Protein AF-A0A960P1U2-F1 (afdb_monomer)

Solvent-accessible surface area (backbone atoms only — not comparable to full-atom values): 13628 Å² total; per-residue (Å²): 136,86,79,92,85,86,86,91,75,84,87,73,85,73,83,78,80,72,78,80,90,76,59,61,72,64,52,51,14,51,47,28,27,54,51,10,51,44,44,47,48,46,67,29,37,74,74,47,37,73,45,33,76,46,72,53,49,80,31,61,43,46,54,30,44,24,9,76,86,44,88,59,52,25,39,41,31,39,73,71,29,13,61,46,53,39,33,42,36,37,35,51,63,84,52,93,43,101,78,59,69,77,63,21,29,32,34,35,56,75,36,85,84,34,53,64,39,65,34,50,65,74,50,64,50,82,41,37,46,70,80,37,70,42,89,62,78,78,66,67,61,54,33,36,40,41,40,29,42,79,76,40,67,37,74,28,48,47,42,55,73,77,50,51,67,42,20,24,20,60,37,88,71,69,40,49,41,72,60,46,70,73,68,51,42,27,54,71,37,50,64,88,70,71,55,70,67,58,50,49,34,31,53,51,10,51,52,32,24,51,52,11,49,53,48,42,52,53,52,59,74,64,50,75,78,76,73,78,67,89,87,75,67,83,83,84,76,85,130

pLDDT: mean 74.98, std 17.8, range [31.3, 95.75]

Nearest PDB structures (foldseek):
  4xd7-assembly1_D  TM=2.860E-01  e=2.822E+00  Bacillus sp. PS3
  9avj-assembly1_E  TM=2.925E-01  e=4.248E+00  Bacillus sp. PS3
  3b2d-assembly1_D  TM=2.898E-01  e=2.662E+00  Homo sapiens
  1sky-assembly1_E  TM=3.060E-01  e=6.781E+00  Bacillus sp. PS3
  8k53-assembly1_A  TM=3.464E-01  e=7.190E+00  Homo sapiens

Mean predicted aligned error: 16.24 Å

Sequence (239 aa):
MGTSEVSGEADREAPGTRPRRGSGAARWSVGLLVGGVLAMVLPGLLRDGVCGLVACADVTPEVAVGRPGGSELAVVVPEGAATELQSLRLFRLDDESANSTSGSWIIFRTDESAAPERIALGEAPDGFDTRTELDGEPTDGLWVLDASFGCASTLVRFAPEELDPGFVSTGDPPVPIGEFESNARTSLRCATDAPGWQRLLFILGALGASVGAVLGIWVLMRRPVTDEPEWYAPDDTEV

Radius of gyration: 34.18 Å; Cα contacts (8 Å, |Δi|>4): 397; chains: 1; bounding box: 104×56×86 Å

Foldseek 3Di:
DDDDDDDDDDDDDDDDPDPPPPDVLLVLLVCLQVQLVCLQPVVQCVPQNVCSVVQWAPDDFFKWWAAQDPLFIKIAAAQLQQLQWFKKKKAAPVPPDPPDLAQIWIKGFQDSPTRDRIGTPQDDDPRIDTPHGGPDGQQAHKMWMWIDRPSDIAIWIDTHPQGDRQWITRDPDIDGPVVCNVPTDNDTHGDPDDPPVSVVSNVSSVVSSVVSVVSNVVVVVPDPPPPDPPPPDPPPDDD

Secondary structure (DSSP, 8-state):
----------------------SHHHHHHHHHHHHHHHHHHHHHHHHHGGGGTTT--SBPPP-EEEBTTSSS-EEE--HHHHTT--EEEEEETTSS-TT--TTEEEEEE--TT---SEEETT-PPTTEEEEE--SS---SS-EEEEEEETTEEEEEEE-GGG--BTEEESSSSPEEHHHHHHH---SPBP-----HHHHHHHHHHHHHHHHHHHHHHHHHHTSPPPP--TT--------

Structure (mmCIF, N/CA/C/O backbone):
data_AF-A0A960P1U2-F1
#
_entry.id   AF-A0A960P1U2-F1
#
loop_
_atom_site.group_PDB
_atom_site.id
_atom_site.type_symbol
_atom_site.label_atom_id
_atom_site.label_alt_id
_atom_site.label_comp_id
_atom_site.label_asym_id
_atom_site.label_entity_id
_atom_site.label_seq_id
_atom_site.pdbx_PDB_ins_code
_atom_site.Cartn_x
_atom_site.Cartn_y
_atom_site.Cartn_z
_atom_site.occupancy
_atom_site.B_iso_or_equiv
_atom_site.auth_seq_id
_atom_site.auth_comp_id
_atom_site.auth_asym_id
_atom_site.auth_atom_id
_atom_site.pdbx_PDB_model_num
ATOM 1 N N . MET A 1 1 ? 84.428 -35.592 -22.349 1.00 36.22 1 MET A N 1
ATOM 2 C CA . MET A 1 1 ? 84.106 -34.347 -21.617 1.00 36.22 1 MET A CA 1
ATOM 3 C C . MET A 1 1 ? 84.281 -33.225 -22.635 1.00 36.22 1 MET A C 1
ATOM 5 O O . MET A 1 1 ? 85.420 -32.917 -22.934 1.00 36.22 1 MET A O 1
ATOM 9 N N . GLY A 1 2 ? 83.293 -32.929 -23.490 1.00 32.06 2 GLY A N 1
ATOM 10 C CA . GLY A 1 2 ? 82.100 -32.088 -23.237 1.00 32.06 2 GLY A CA 1
ATOM 11 C C . GLY A 1 2 ? 82.506 -30.616 -23.438 1.00 32.06 2 GLY A C 1
ATOM 12 O O . GLY A 1 2 ? 83.464 -30.221 -22.789 1.00 32.06 2 GLY A O 1
ATOM 13 N N . THR A 1 3 ? 81.949 -29.770 -24.314 1.00 31.30 3 THR A N 1
ATOM 14 C CA . THR A 1 3 ? 80.694 -29.685 -25.112 1.00 31.30 3 THR A CA 1
ATOM 15 C C . THR A 1 3 ? 80.938 -28.690 -26.284 1.00 31.30 3 THR A C 1
ATOM 17 O O . THR A 1 3 ? 81.736 -27.778 -26.094 1.00 31.30 3 THR A O 1
ATOM 20 N N . SER A 1 4 ? 80.517 -28.970 -27.534 1.00 36.12 4 SER A N 1
ATOM 21 C CA . SER A 1 4 ? 79.401 -28.339 -28.317 1.00 36.12 4 SER A CA 1
ATOM 22 C C . SER A 1 4 ? 79.548 -26.807 -28.541 1.00 36.12 4 SER A C 1
ATOM 24 O O . SER A 1 4 ? 79.827 -26.108 -27.582 1.00 36.12 4 SER A O 1
ATOM 26 N N . GLU A 1 5 ? 79.490 -26.199 -29.742 1.00 33.88 5 GLU A N 1
ATOM 27 C CA . GLU A 1 5 ? 78.348 -26.006 -30.677 1.00 33.88 5 GLU A CA 1
ATOM 28 C C . GLU A 1 5 ? 78.833 -25.330 -32.005 1.00 33.88 5 GLU A C 1
ATOM 30 O O . GLU A 1 5 ? 79.773 -24.539 -31.967 1.00 33.88 5 GLU A O 1
ATOM 35 N N . VAL A 1 6 ? 78.435 -25.796 -33.208 1.00 36.03 6 VAL A N 1
ATOM 36 C CA . VAL A 1 6 ? 77.312 -25.354 -34.104 1.00 36.03 6 VAL A CA 1
ATOM 37 C C . VAL A 1 6 ? 77.575 -23.998 -34.801 1.00 36.03 6 VAL A C 1
ATOM 39 O O . VAL A 1 6 ? 77.561 -22.952 -34.171 1.00 36.03 6 VAL A O 1
ATOM 42 N N . SER A 1 7 ? 78.068 -23.996 -36.051 1.00 36.75 7 SER A N 1
ATOM 43 C CA . SER A 1 7 ? 77.328 -23.925 -37.341 1.00 36.75 7 SER A CA 1
ATOM 44 C C . SER A 1 7 ? 76.394 -22.719 -37.495 1.00 36.75 7 SER A C 1
ATOM 46 O O . SER A 1 7 ? 75.287 -22.709 -36.971 1.00 36.75 7 SER A O 1
ATOM 48 N N . GLY A 1 8 ? 76.849 -21.733 -38.275 1.00 33.31 8 GLY A N 1
ATOM 49 C CA . GLY A 1 8 ? 76.021 -20.656 -38.807 1.00 33.31 8 GLY A CA 1
ATOM 50 C C . GLY A 1 8 ? 75.267 -21.124 -40.049 1.00 33.31 8 GLY A C 1
ATOM 51 O O . GLY A 1 8 ? 75.887 -21.551 -41.020 1.00 33.31 8 GLY A O 1
ATOM 52 N N . GLU A 1 9 ? 73.943 -21.029 -39.998 1.00 36.00 9 GLU A N 1
ATOM 53 C CA . GLU A 1 9 ? 73.027 -21.205 -41.124 1.00 36.00 9 GLU A CA 1
ATOM 54 C C . GLU A 1 9 ? 72.329 -19.861 -41.351 1.00 36.00 9 GLU A C 1
ATOM 56 O O . GLU A 1 9 ? 71.867 -19.216 -40.410 1.00 36.00 9 GLU A O 1
ATOM 61 N N . ALA A 1 10 ? 72.341 -19.410 -42.602 1.00 37.50 10 ALA A N 1
ATOM 62 C CA . ALA A 1 10 ? 71.916 -18.084 -43.015 1.00 37.50 10 ALA A CA 1
ATOM 63 C C . ALA A 1 10 ? 70.406 -17.866 -42.816 1.00 37.50 10 ALA A C 1
ATOM 65 O O . ALA A 1 10 ? 69.580 -18.607 -43.358 1.00 37.50 10 ALA A O 1
ATOM 66 N N . ASP A 1 11 ? 70.070 -16.796 -42.090 1.00 38.66 11 ASP A N 1
ATOM 67 C CA . ASP A 1 11 ? 68.719 -16.263 -41.925 1.00 38.66 11 ASP A CA 1
ATOM 68 C C . ASP A 1 11 ? 68.078 -15.964 -43.290 1.00 38.66 11 ASP A C 1
ATOM 70 O O . ASP A 1 11 ? 68.430 -15.010 -43.987 1.00 38.66 11 ASP A O 1
ATOM 74 N N . ARG A 1 12 ? 67.103 -16.796 -43.671 1.00 41.78 12 ARG A N 1
ATOM 75 C CA . ARG A 1 12 ? 66.113 -16.476 -44.702 1.00 41.78 12 ARG A CA 1
ATOM 76 C C . ARG A 1 12 ? 65.002 -15.667 -44.043 1.00 41.78 12 ARG A C 1
ATOM 78 O O . ARG A 1 12 ? 64.335 -16.152 -43.133 1.00 41.78 12 ARG A O 1
ATOM 85 N N . GLU A 1 13 ? 64.815 -14.444 -44.526 1.00 37.75 13 GLU A N 1
ATOM 86 C CA . GLU A 1 13 ? 63.725 -13.538 -44.162 1.00 37.75 13 GLU A CA 1
ATOM 87 C C . GLU A 1 13 ? 62.363 -14.250 -44.125 1.00 37.75 13 GLU A C 1
ATOM 89 O O . GLU A 1 13 ? 61.879 -14.783 -45.126 1.00 37.75 13 GLU A O 1
ATOM 94 N N . ALA A 1 14 ? 61.731 -14.225 -42.951 1.00 41.50 14 ALA A N 1
ATOM 95 C CA . ALA A 1 14 ? 60.354 -14.643 -42.756 1.00 41.50 14 ALA A CA 1
ATOM 96 C C . ALA A 1 14 ? 59.392 -13.707 -43.521 1.00 41.50 14 ALA A C 1
ATOM 98 O O . ALA A 1 14 ? 59.558 -12.483 -43.473 1.00 41.50 14 ALA A O 1
ATOM 99 N N . PRO A 1 15 ? 58.342 -14.229 -44.182 1.00 40.38 15 PRO A N 1
ATOM 100 C CA . PRO A 1 15 ? 57.311 -13.391 -44.773 1.00 40.38 15 PRO A CA 1
ATOM 101 C C . PRO A 1 15 ? 56.579 -12.637 -43.661 1.00 40.38 15 PRO A C 1
ATOM 103 O O . PRO A 1 15 ? 55.960 -13.227 -42.775 1.00 40.38 15 PRO A O 1
ATOM 106 N N . GLY A 1 16 ? 56.671 -11.308 -43.715 1.00 36.88 16 GLY A N 1
ATOM 107 C CA . GLY A 1 16 ? 56.069 -10.407 -42.746 1.00 36.88 16 GLY A CA 1
ATOM 108 C C . GLY A 1 16 ? 54.591 -10.714 -42.518 1.00 36.88 16 GLY A C 1
ATOM 109 O O . GLY A 1 16 ? 53.743 -10.502 -43.389 1.00 36.88 16 GLY A O 1
ATOM 110 N N . THR A 1 17 ? 54.265 -11.145 -41.303 1.00 42.88 17 THR A N 1
ATOM 111 C CA . THR A 1 17 ? 52.901 -11.129 -40.785 1.00 42.88 17 THR A CA 1
ATOM 112 C C . THR A 1 17 ? 52.451 -9.675 -40.699 1.00 42.88 17 THR A C 1
ATOM 114 O O . THR A 1 17 ? 52.721 -8.979 -39.718 1.00 42.88 17 THR A O 1
ATOM 117 N N . ARG A 1 18 ? 51.767 -9.177 -41.735 1.00 42.41 18 ARG A N 1
ATOM 118 C CA . ARG A 1 18 ? 51.018 -7.922 -41.616 1.00 42.41 18 ARG A CA 1
ATOM 119 C C . ARG A 1 18 ? 50.008 -8.104 -40.478 1.00 42.41 18 ARG A C 1
ATOM 121 O O . ARG A 1 18 ? 49.226 -9.057 -40.531 1.00 42.41 18 ARG A O 1
ATOM 128 N N . PRO A 1 19 ? 49.971 -7.222 -39.467 1.00 39.81 19 PRO A N 1
ATOM 129 C CA . PRO A 1 19 ? 48.955 -7.313 -38.436 1.00 39.81 19 PRO A CA 1
ATOM 130 C C . PRO A 1 19 ? 47.586 -7.139 -39.099 1.00 39.81 19 PRO A C 1
ATOM 132 O O . PRO A 1 19 ? 47.326 -6.138 -39.773 1.00 39.81 19 PRO A O 1
ATOM 135 N N . ARG A 1 20 ? 46.721 -8.149 -38.940 1.00 48.84 20 ARG A N 1
ATOM 136 C CA . ARG A 1 20 ? 45.315 -8.147 -39.364 1.00 48.84 20 ARG A CA 1
ATOM 137 C C . ARG A 1 20 ? 44.643 -6.868 -38.854 1.00 48.84 20 ARG A C 1
ATOM 139 O O . ARG A 1 20 ? 44.229 -6.775 -37.699 1.00 48.84 20 ARG A O 1
ATOM 146 N N . ARG A 1 21 ? 44.500 -5.877 -39.734 1.00 47.03 21 ARG A N 1
ATOM 147 C CA . ARG A 1 21 ? 43.688 -4.674 -39.520 1.00 47.03 21 ARG A CA 1
ATOM 148 C C . ARG A 1 21 ? 42.215 -5.065 -39.642 1.00 47.03 21 ARG A C 1
ATOM 150 O O . ARG A 1 21 ? 41.570 -4.798 -40.645 1.00 47.03 21 ARG A O 1
ATOM 157 N N . GLY A 1 22 ? 41.706 -5.769 -38.639 1.00 53.44 22 GLY A N 1
ATOM 158 C CA . GLY A 1 22 ? 40.371 -6.360 -38.661 1.00 53.44 22 GLY A CA 1
ATOM 159 C C . GLY A 1 22 ? 39.786 -6.490 -37.265 1.00 53.44 22 GLY A C 1
ATOM 160 O O . GLY A 1 22 ? 39.436 -7.581 -36.845 1.00 53.44 22 GLY A O 1
ATOM 161 N N . SER A 1 23 ? 39.724 -5.395 -36.510 1.00 54.88 23 SER A N 1
ATOM 162 C CA . SER A 1 23 ? 39.053 -5.395 -35.199 1.00 54.88 23 SER A CA 1
ATOM 163 C C . SER A 1 23 ? 38.337 -4.091 -34.859 1.00 54.88 23 SER A C 1
ATOM 165 O O . SER A 1 23 ? 37.637 -4.034 -33.854 1.00 54.88 23 SER A O 1
ATOM 167 N N . GLY A 1 24 ? 38.444 -3.058 -35.704 1.00 57.34 24 GLY A N 1
ATOM 168 C CA . GLY A 1 24 ? 37.715 -1.804 -35.515 1.00 57.34 24 GLY A CA 1
ATOM 169 C C . GLY A 1 24 ? 36.207 -2.035 -35.582 1.00 57.34 24 GLY A C 1
ATOM 170 O O . GLY A 1 24 ? 35.525 -1.933 -34.573 1.00 57.34 24 GLY A O 1
ATOM 171 N N . ALA A 1 25 ? 35.683 -2.438 -36.740 1.00 60.03 25 ALA A N 1
ATOM 172 C CA . ALA A 1 25 ? 34.237 -2.513 -36.969 1.00 60.03 25 ALA A CA 1
ATOM 173 C C . ALA A 1 25 ? 33.465 -3.348 -35.924 1.00 60.03 25 ALA A C 1
ATOM 175 O O . ALA A 1 25 ? 32.420 -2.909 -35.459 1.00 60.03 25 ALA A O 1
ATOM 176 N N . ALA A 1 26 ? 34.013 -4.490 -35.488 1.00 61.69 26 ALA A N 1
ATOM 177 C CA . ALA A 1 26 ? 33.399 -5.328 -34.453 1.00 61.69 26 ALA A CA 1
ATOM 178 C C . ALA A 1 26 ? 33.418 -4.683 -33.051 1.00 61.69 26 ALA A C 1
ATOM 180 O O . ALA A 1 26 ? 32.475 -4.828 -32.279 1.00 61.69 26 ALA A O 1
ATOM 181 N N . ARG A 1 27 ? 34.480 -3.943 -32.707 1.00 71.12 27 ARG A N 1
ATOM 182 C CA . ARG A 1 27 ? 34.549 -3.196 -31.438 1.00 71.12 27 ARG A CA 1
ATOM 183 C C . ARG A 1 27 ? 33.581 -2.015 -31.437 1.00 71.12 27 ARG A C 1
ATOM 185 O O . ARG A 1 27 ? 32.959 -1.739 -30.418 1.00 71.12 27 ARG A O 1
ATOM 192 N N . TRP A 1 28 ? 33.422 -1.359 -32.584 1.00 71.94 28 TRP A N 1
ATOM 193 C CA . TRP A 1 28 ? 32.483 -0.253 -32.760 1.00 71.94 28 TRP A CA 1
ATOM 194 C C . TRP A 1 28 ? 31.021 -0.722 -32.740 1.00 71.94 28 TRP A C 1
ATOM 196 O O . TRP A 1 28 ? 30.197 -0.068 -32.109 1.00 71.94 28 TRP A O 1
ATOM 206 N N . SER A 1 29 ? 30.693 -1.874 -33.338 1.00 73.06 29 SER A N 1
ATOM 207 C CA . SER A 1 29 ? 29.333 -2.430 -33.291 1.00 73.06 29 SER A CA 1
ATOM 208 C C . SER A 1 29 ? 28.911 -2.816 -31.871 1.00 73.06 29 SER A C 1
ATOM 210 O O . SER A 1 29 ? 27.811 -2.474 -31.447 1.00 73.06 29 SER A O 1
ATOM 212 N N . VAL A 1 30 ? 29.801 -3.470 -31.112 1.00 76.00 30 VAL A N 1
ATOM 213 C CA . VAL A 1 30 ? 29.548 -3.816 -29.703 1.00 76.00 30 VAL A CA 1
ATOM 214 C C . VAL A 1 30 ? 29.431 -2.555 -28.848 1.00 76.00 30 VAL A C 1
ATOM 216 O O . VAL A 1 30 ? 28.511 -2.457 -28.042 1.00 76.00 30 VAL A O 1
ATOM 219 N N . GLY A 1 31 ? 30.306 -1.565 -29.054 1.00 76.75 31 GLY A N 1
ATOM 220 C CA . GLY A 1 31 ? 30.251 -0.295 -28.328 1.00 76.75 31 GLY A CA 1
ATOM 221 C C . GLY A 1 31 ? 28.952 0.481 -28.562 1.00 76.75 31 GLY A C 1
ATOM 222 O O . GLY A 1 31 ? 28.371 0.987 -27.608 1.00 76.75 31 GLY A O 1
ATOM 223 N N . LEU A 1 32 ? 28.462 0.530 -29.805 1.00 77.31 32 LEU A N 1
ATOM 224 C CA . LEU A 1 32 ? 27.196 1.187 -30.149 1.00 77.31 32 LEU A CA 1
ATOM 225 C C . LEU A 1 32 ? 25.976 0.443 -29.600 1.00 77.31 32 LEU A C 1
ATOM 227 O O . LEU A 1 32 ? 25.041 1.083 -29.127 1.00 77.31 32 LEU A O 1
ATOM 231 N N . LEU A 1 33 ? 25.996 -0.892 -29.621 1.00 76.56 33 LEU A N 1
ATOM 232 C CA . LEU A 1 33 ? 24.915 -1.707 -29.070 1.00 76.56 33 LEU A CA 1
ATOM 233 C C . LEU A 1 33 ? 24.838 -1.556 -27.551 1.00 76.56 33 LEU A C 1
ATOM 235 O O . LEU A 1 33 ? 23.800 -1.169 -27.022 1.00 76.56 33 LEU A O 1
ATOM 239 N N . VAL A 1 34 ? 25.949 -1.799 -26.855 1.00 81.06 34 VAL A N 1
ATOM 240 C CA . VAL A 1 34 ? 26.014 -1.708 -25.392 1.00 81.06 34 VAL A CA 1
ATOM 241 C C . VAL A 1 34 ? 25.760 -0.275 -24.929 1.00 81.06 34 VAL A C 1
ATOM 243 O O . VAL A 1 34 ? 24.956 -0.065 -24.027 1.00 81.06 34 VAL A O 1
ATOM 246 N N . GLY A 1 35 ? 26.378 0.716 -25.576 1.00 81.25 35 GLY A N 1
ATOM 247 C CA . GLY A 1 35 ? 26.160 2.129 -25.272 1.00 81.25 35 GLY A CA 1
ATOM 248 C C . GLY A 1 35 ? 24.722 2.580 -25.533 1.00 81.25 35 GLY A C 1
ATOM 249 O O . GLY A 1 35 ? 24.168 3.326 -24.730 1.00 81.25 35 GLY A O 1
ATOM 250 N N . GLY A 1 36 ? 24.096 2.093 -26.608 1.00 76.06 36 GLY A N 1
ATOM 251 C CA . GLY A 1 36 ? 22.705 2.398 -26.937 1.00 76.06 36 GLY A CA 1
ATOM 252 C C . GLY A 1 36 ? 21.714 1.822 -25.925 1.00 76.06 36 GLY A C 1
ATOM 253 O O . GLY A 1 36 ? 20.837 2.540 -25.453 1.00 76.06 36 GLY A O 1
ATOM 254 N N . VAL A 1 37 ? 21.902 0.562 -25.522 1.00 78.31 37 VAL A N 1
ATOM 255 C CA . VAL A 1 37 ? 21.087 -0.084 -24.477 1.00 78.31 37 VAL A CA 1
ATOM 256 C C . VAL A 1 37 ? 21.282 0.606 -23.125 1.00 78.31 37 VAL A C 1
ATOM 258 O O . VAL A 1 37 ? 20.311 0.906 -22.434 1.00 78.31 37 VAL A O 1
ATOM 261 N N . LEU A 1 38 ? 22.527 0.926 -22.764 1.00 80.44 38 LEU A N 1
ATOM 262 C CA . LEU A 1 38 ? 22.840 1.662 -21.540 1.00 80.44 38 LEU A CA 1
ATOM 263 C C . LEU A 1 38 ? 22.163 3.037 -21.527 1.00 80.44 38 LEU A C 1
ATOM 265 O O . LEU A 1 38 ? 21.539 3.385 -20.530 1.00 80.44 38 LEU A O 1
ATOM 269 N N . ALA A 1 39 ? 22.205 3.785 -22.631 1.00 77.50 39 ALA A N 1
ATOM 270 C CA . ALA A 1 39 ? 21.553 5.091 -22.738 1.00 77.50 39 ALA A CA 1
ATOM 271 C C . ALA A 1 39 ? 20.022 5.032 -22.579 1.00 77.50 39 ALA A C 1
ATOM 273 O O . ALA A 1 39 ? 19.430 6.008 -22.124 1.00 77.50 39 ALA A O 1
ATOM 274 N N . MET A 1 40 ? 19.386 3.904 -22.913 1.00 73.44 40 MET A N 1
ATOM 275 C CA . MET A 1 40 ? 17.956 3.695 -22.665 1.00 73.44 40 MET A CA 1
ATOM 276 C C . MET A 1 40 ? 17.635 3.372 -21.206 1.00 73.44 40 MET A C 1
ATOM 278 O O . MET A 1 40 ? 16.643 3.860 -20.677 1.00 73.44 40 MET A O 1
ATOM 282 N N . VAL A 1 41 ? 18.443 2.515 -20.579 1.00 71.75 41 VAL A N 1
ATOM 283 C CA . VAL A 1 41 ? 18.101 1.847 -19.312 1.00 71.75 41 VAL A CA 1
ATOM 284 C C . VAL A 1 41 ? 18.641 2.610 -18.099 1.00 71.75 41 VAL A C 1
ATOM 286 O O . VAL A 1 41 ? 17.939 2.760 -17.101 1.00 71.75 41 VAL A O 1
ATOM 289 N N . LEU A 1 42 ? 19.869 3.137 -18.175 1.00 75.31 42 LEU A N 1
ATOM 290 C CA . LEU A 1 42 ? 20.520 3.832 -17.055 1.00 75.31 42 LEU A CA 1
ATOM 291 C C . LEU A 1 42 ? 19.749 5.046 -16.535 1.00 75.31 42 LEU A C 1
ATOM 293 O O . LEU A 1 42 ? 19.718 5.208 -15.320 1.00 75.31 42 LEU A O 1
ATOM 297 N N . PRO A 1 43 ? 19.159 5.919 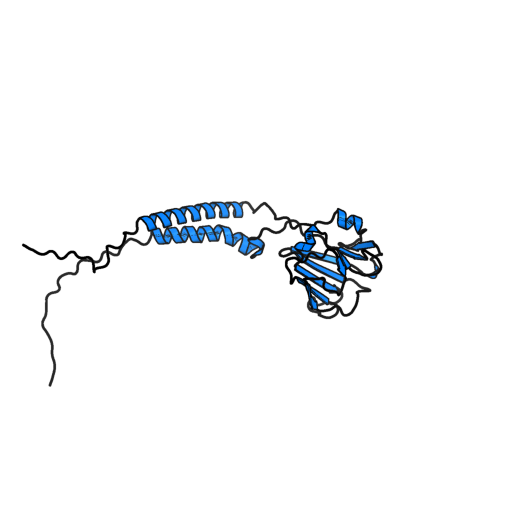-17.376 1.00 68.75 43 PRO A N 1
ATOM 298 C CA . PRO A 1 43 ? 18.498 7.112 -16.859 1.00 68.75 43 PRO A CA 1
ATOM 299 C C . PRO A 1 43 ? 17.306 6.799 -15.949 1.00 68.75 43 PRO A C 1
ATOM 301 O O . PRO A 1 43 ? 17.121 7.503 -14.959 1.00 68.75 43 PRO A O 1
ATOM 304 N N . GLY A 1 44 ? 16.531 5.752 -16.258 1.00 60.31 44 GLY A N 1
ATOM 305 C CA . GLY A 1 44 ? 15.457 5.263 -15.385 1.00 60.31 44 GLY A CA 1
ATOM 306 C C . GLY A 1 44 ? 16.022 4.590 -14.136 1.00 60.31 44 GLY A C 1
ATOM 307 O O . GLY A 1 44 ? 15.643 4.930 -13.019 1.00 60.31 44 GLY A O 1
ATOM 308 N N . LEU A 1 45 ? 17.027 3.725 -14.310 1.00 64.75 45 LEU A N 1
ATOM 309 C CA . LEU A 1 45 ? 17.646 2.995 -13.202 1.00 64.75 45 LEU A CA 1
ATOM 310 C C . LEU A 1 45 ? 18.325 3.909 -12.163 1.00 64.75 45 LEU A C 1
ATOM 312 O O . LEU A 1 45 ? 18.270 3.637 -10.969 1.00 64.75 45 LEU A O 1
ATOM 316 N N . LEU A 1 46 ? 18.983 4.986 -12.601 1.00 66.06 46 LEU A N 1
ATOM 317 C CA . LEU A 1 46 ? 19.688 5.926 -11.721 1.00 66.06 46 LEU A CA 1
ATOM 318 C C . LEU A 1 46 ? 18.746 6.867 -10.969 1.00 66.06 46 LEU A C 1
ATOM 320 O O . LEU A 1 46 ? 19.113 7.349 -9.901 1.00 66.06 46 LEU A O 1
ATOM 324 N N . ARG A 1 47 ? 17.578 7.171 -11.541 1.00 60.28 47 ARG A N 1
ATOM 325 C CA . ARG A 1 47 ? 16.612 8.083 -10.928 1.00 60.28 47 ARG A CA 1
ATOM 326 C C . ARG A 1 47 ? 15.731 7.355 -9.918 1.00 60.28 47 ARG A C 1
ATOM 328 O O . ARG A 1 47 ? 15.585 7.840 -8.803 1.00 60.28 47 ARG A O 1
ATOM 335 N N . ASP A 1 48 ? 15.217 6.188 -10.303 1.00 52.34 48 ASP A N 1
ATOM 336 C CA . ASP A 1 48 ? 14.124 5.520 -9.590 1.00 52.34 48 ASP A CA 1
ATOM 337 C C . ASP A 1 48 ? 14.413 4.019 -9.325 1.00 52.34 48 ASP A C 1
ATOM 339 O O . ASP A 1 48 ? 13.534 3.260 -8.923 1.00 52.34 48 ASP A O 1
ATOM 343 N N . GLY A 1 49 ? 15.649 3.541 -9.534 1.00 60.16 49 GLY A N 1
ATOM 344 C CA . GLY A 1 49 ? 16.014 2.134 -9.313 1.00 60.16 49 GLY A CA 1
ATOM 345 C C . GLY A 1 49 ? 15.317 1.174 -10.287 1.00 60.16 49 GLY A C 1
ATOM 346 O O . GLY A 1 49 ? 15.044 1.523 -11.434 1.00 60.16 49 GLY A O 1
ATOM 347 N N . VAL A 1 50 ? 15.002 -0.054 -9.852 1.00 62.62 50 VAL A N 1
ATOM 348 C CA . VAL A 1 50 ? 14.211 -1.001 -10.674 1.00 62.62 50 VAL A CA 1
ATOM 349 C C . VAL A 1 50 ? 12.804 -0.447 -10.938 1.00 62.62 50 VAL A C 1
ATOM 351 O O . VAL A 1 50 ? 12.276 -0.631 -12.032 1.00 62.62 50 VAL A O 1
ATOM 354 N N . CYS A 1 51 ? 12.259 0.344 -10.010 1.00 59.25 51 CYS A N 1
ATOM 355 C CA . CYS A 1 51 ? 11.020 1.106 -10.193 1.00 59.25 51 CYS A CA 1
ATOM 356 C C . CYS A 1 51 ? 11.129 2.217 -11.260 1.00 59.25 51 CYS A C 1
ATOM 358 O O . CYS A 1 51 ? 10.123 2.785 -11.657 1.00 59.25 51 CYS A O 1
ATOM 360 N N . GLY A 1 52 ? 12.326 2.507 -11.784 1.00 52.59 52 GLY A N 1
ATOM 361 C CA . GLY A 1 52 ? 12.525 3.364 -12.958 1.00 52.59 52 GLY A CA 1
ATOM 362 C C . GLY A 1 52 ? 12.491 2.635 -14.296 1.00 52.59 52 GLY A C 1
ATOM 363 O O . GLY A 1 52 ? 12.466 3.276 -15.346 1.00 52.59 52 GLY A O 1
ATOM 364 N N . LEU A 1 53 ? 12.506 1.299 -14.274 1.00 54.69 53 LEU A N 1
ATOM 365 C CA . LEU A 1 53 ? 12.296 0.443 -15.448 1.00 54.69 53 LEU A CA 1
ATOM 366 C C . LEU A 1 53 ? 10.844 -0.031 -15.555 1.00 54.69 53 LEU A C 1
ATOM 368 O O . LEU A 1 53 ? 10.393 -0.378 -16.646 1.00 54.69 53 LEU A O 1
ATOM 372 N N . VAL A 1 54 ? 10.122 -0.027 -14.432 1.00 53.56 54 VAL A N 1
ATOM 373 C CA . VAL A 1 54 ? 8.698 -0.347 -14.332 1.00 53.56 54 VAL A CA 1
ATOM 374 C C . VAL A 1 54 ? 7.972 0.957 -14.039 1.00 53.56 54 VAL A C 1
ATOM 376 O O . VAL A 1 54 ? 8.056 1.472 -12.935 1.00 53.56 54 VAL A O 1
ATOM 379 N N . ALA A 1 55 ? 7.318 1.549 -15.033 1.00 47.84 55 ALA A N 1
ATOM 380 C CA . ALA A 1 55 ? 6.662 2.838 -14.854 1.00 47.84 55 ALA A CA 1
ATOM 381 C C . ALA A 1 55 ? 5.568 2.736 -13.767 1.00 47.84 55 ALA A C 1
ATOM 383 O O . ALA A 1 55 ? 4.532 2.173 -14.052 1.00 47.84 55 ALA A O 1
ATOM 384 N N . CYS A 1 56 ? 5.761 3.249 -12.548 1.00 57.09 56 CYS A N 1
ATOM 385 C CA . CYS A 1 56 ? 4.739 3.351 -11.483 1.00 57.09 56 CYS A CA 1
ATOM 386 C C . CYS A 1 56 ? 5.177 4.442 -10.478 1.00 57.09 56 CYS A C 1
ATOM 388 O O . CYS A 1 56 ? 6.328 4.419 -10.066 1.00 57.09 56 CYS A O 1
ATOM 390 N N . ALA A 1 57 ? 4.373 5.406 -10.010 1.00 56.03 57 ALA A N 1
ATOM 391 C CA . ALA A 1 57 ? 3.044 5.858 -10.406 1.00 56.03 57 ALA A CA 1
ATOM 392 C C . ALA A 1 57 ? 2.866 7.357 -10.047 1.00 56.03 57 ALA A C 1
ATOM 394 O O . ALA A 1 57 ? 3.233 7.769 -8.952 1.00 56.03 57 ALA A O 1
ATOM 395 N N . ASP A 1 58 ? 2.254 8.158 -10.925 1.00 60.47 58 ASP A N 1
ATOM 396 C CA . ASP A 1 58 ? 1.754 9.512 -10.597 1.00 60.47 58 ASP A CA 1
ATOM 397 C C . ASP A 1 58 ? 0.558 9.459 -9.626 1.00 60.47 58 ASP A C 1
ATOM 399 O O . ASP A 1 58 ? 0.120 10.475 -9.085 1.00 60.47 58 ASP A O 1
ATOM 403 N N . VAL A 1 59 ? -0.016 8.267 -9.435 1.00 71.56 59 VAL A N 1
ATOM 404 C CA . VAL A 1 59 ? -1.214 8.030 -8.634 1.00 71.56 59 VAL A CA 1
ATOM 405 C C . VAL A 1 59 ? -0.964 6.842 -7.718 1.00 71.56 59 VAL A C 1
ATOM 407 O O . VAL A 1 59 ? -0.816 5.721 -8.198 1.00 71.56 59 VAL A O 1
ATOM 410 N N . THR A 1 60 ? -0.922 7.093 -6.412 1.00 79.69 60 THR A N 1
ATOM 411 C CA . THR A 1 60 ? -0.855 6.055 -5.382 1.00 79.69 60 THR A CA 1
ATOM 412 C C . THR A 1 60 ? -2.266 5.587 -5.018 1.00 79.69 60 THR A C 1
ATOM 414 O O . THR A 1 60 ? -3.176 6.425 -4.959 1.00 79.69 60 THR A O 1
ATOM 417 N N . PRO A 1 61 ? -2.481 4.276 -4.795 1.00 86.88 61 PRO A N 1
ATOM 418 C CA . PRO A 1 61 ? -3.743 3.793 -4.263 1.00 86.88 61 PRO A CA 1
ATOM 419 C C . PRO A 1 61 ? -4.037 4.411 -2.896 1.00 86.88 61 PRO A C 1
ATOM 421 O O . PRO A 1 61 ? -3.132 4.626 -2.082 1.00 86.88 61 PRO A O 1
ATOM 424 N N . GLU A 1 62 ? -5.306 4.710 -2.656 1.00 91.31 62 GLU A N 1
ATOM 425 C CA . GLU A 1 62 ? -5.774 5.189 -1.361 1.00 91.31 62 GLU A CA 1
ATOM 426 C C . GLU A 1 62 ? -6.226 4.003 -0.516 1.00 91.31 62 GLU A C 1
ATOM 428 O O . GLU A 1 62 ? -6.907 3.100 -0.997 1.00 91.31 62 GLU A O 1
ATOM 433 N N . VAL A 1 63 ? -5.846 4.022 0.757 1.00 93.69 63 VAL A N 1
ATOM 434 C CA . VAL A 1 63 ? -6.351 3.100 1.777 1.00 93.69 63 VAL A CA 1
ATOM 435 C C . VAL A 1 63 ? -6.967 3.921 2.888 1.00 93.69 63 VAL A C 1
ATOM 437 O O . VAL A 1 63 ? -6.636 5.098 3.054 1.00 93.69 63 VAL A O 1
ATOM 440 N N . ALA A 1 64 ? -7.830 3.289 3.665 1.00 94.50 64 ALA A N 1
ATOM 441 C CA . ALA A 1 64 ? -8.389 3.899 4.851 1.00 94.50 64 ALA A CA 1
ATOM 442 C C . ALA A 1 64 ? -8.267 2.961 6.048 1.00 94.50 64 ALA A C 1
ATOM 444 O O . ALA A 1 64 ? -8.155 1.746 5.891 1.00 94.50 64 ALA A O 1
ATOM 445 N N . VAL A 1 65 ? -8.312 3.523 7.251 1.00 94.75 65 VAL A N 1
ATOM 446 C CA . VAL A 1 65 ? -8.415 2.757 8.498 1.00 94.75 65 VAL A CA 1
ATOM 447 C C . VAL A 1 65 ? -9.644 3.216 9.249 1.00 94.75 65 VAL A C 1
ATOM 449 O O . VAL A 1 65 ? -9.853 4.413 9.425 1.00 94.75 65 VAL A O 1
ATOM 452 N N . GLY A 1 66 ? -10.472 2.284 9.697 1.00 93.12 66 GLY A N 1
ATOM 453 C CA . GLY A 1 66 ? -11.670 2.647 10.433 1.00 93.12 66 GLY A CA 1
ATOM 454 C C . GLY A 1 66 ? -12.479 1.463 10.892 1.00 93.12 66 GLY A C 1
ATOM 455 O O . GLY A 1 66 ? -11.968 0.355 11.013 1.00 93.12 66 GLY A O 1
ATOM 456 N N . ARG A 1 67 ? -13.759 1.717 11.147 1.00 91.69 67 ARG A N 1
ATOM 457 C CA . ARG A 1 67 ? -14.699 0.729 11.675 1.00 91.69 67 ARG A CA 1
ATOM 458 C C . ARG A 1 67 ? -15.782 0.426 10.637 1.00 91.69 67 ARG A C 1
ATOM 460 O O . ARG A 1 67 ? -16.919 0.875 10.789 1.00 91.69 67 ARG A O 1
ATOM 467 N N . PRO A 1 68 ? -15.457 -0.308 9.555 1.00 81.19 68 PRO A N 1
ATOM 468 C CA . PRO A 1 68 ? -16.321 -0.464 8.380 1.00 81.19 68 PRO A CA 1
ATOM 469 C C . PRO A 1 68 ? -17.652 -1.181 8.667 1.00 81.19 68 PRO A C 1
ATOM 471 O O . PRO A 1 68 ? -18.624 -0.972 7.945 1.00 81.19 68 PRO A O 1
ATOM 474 N N . GLY A 1 69 ? -17.702 -2.030 9.701 1.00 76.81 69 GLY A N 1
ATOM 475 C CA . GLY A 1 69 ? -18.833 -2.925 9.977 1.00 76.81 69 GLY A CA 1
ATOM 476 C C . GLY A 1 69 ? -19.277 -3.007 11.441 1.00 76.81 69 GLY A C 1
ATOM 477 O O . GLY A 1 69 ? -20.038 -3.911 11.777 1.00 76.81 69 GLY A O 1
ATOM 478 N N . GLY A 1 70 ? -18.820 -2.111 12.325 1.00 79.25 70 GLY A N 1
ATOM 479 C CA . GLY A 1 70 ? -19.178 -2.173 13.747 1.00 79.25 70 GLY A CA 1
ATOM 480 C C . GLY A 1 70 ? -18.122 -1.587 14.676 1.00 79.25 70 GLY A C 1
ATOM 481 O O . GLY A 1 70 ? -17.739 -0.438 14.517 1.00 79.25 70 GLY A O 1
ATOM 482 N N . SER A 1 71 ? -17.700 -2.346 15.686 1.00 80.88 71 SER A N 1
ATOM 483 C CA . SER A 1 71 ? -16.720 -1.898 16.690 1.00 80.88 71 SER A CA 1
ATOM 484 C C . SER A 1 71 ? -15.264 -2.195 16.325 1.00 80.88 71 SER A C 1
ATOM 486 O O . SER A 1 71 ? -14.374 -1.545 16.862 1.00 80.88 71 SER A O 1
ATOM 488 N N . GLU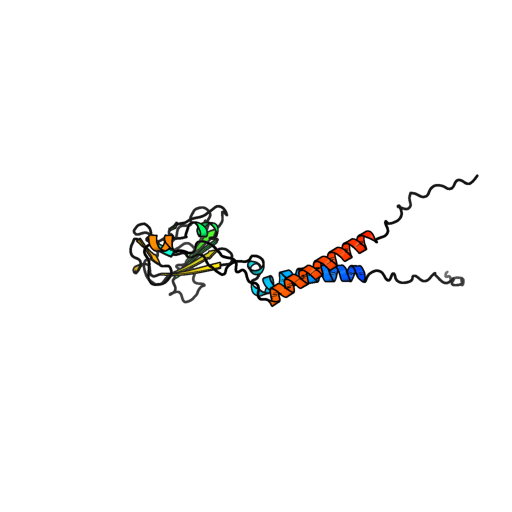 A 1 72 ? -15.037 -3.161 15.438 1.00 88.56 72 GLU A N 1
ATOM 489 C CA . GLU A 1 72 ? -13.711 -3.665 15.072 1.00 88.56 72 GLU A CA 1
ATOM 490 C C . GLU A 1 72 ? -12.989 -2.718 14.111 1.00 88.56 72 GLU A C 1
ATOM 492 O O . GLU A 1 72 ? -13.587 -2.223 13.145 1.00 88.56 72 GLU A O 1
ATOM 497 N N . LEU A 1 73 ? -11.707 -2.469 14.381 1.00 92.69 73 LEU A N 1
ATOM 498 C CA . LEU A 1 73 ? -10.854 -1.686 13.496 1.00 92.69 73 LEU A CA 1
ATOM 499 C C . LEU A 1 73 ? -10.337 -2.545 12.343 1.00 92.69 73 LEU A C 1
ATOM 501 O O . LEU A 1 73 ? -9.764 -3.614 12.539 1.00 92.69 73 LEU A O 1
ATOM 505 N N . ALA A 1 74 ? -10.463 -2.021 11.130 1.00 94.62 74 ALA A N 1
ATOM 506 C CA . ALA A 1 74 ? -9.945 -2.652 9.932 1.00 94.62 74 ALA A CA 1
ATOM 507 C C . ALA A 1 74 ? -9.309 -1.635 8.980 1.00 94.62 74 ALA A C 1
ATOM 509 O O . ALA A 1 74 ? -9.719 -0.472 8.888 1.00 94.62 74 ALA A O 1
ATOM 510 N N . VAL A 1 75 ? -8.321 -2.111 8.230 1.00 94.75 75 VAL A N 1
ATOM 511 C CA . VAL A 1 75 ? -7.823 -1.455 7.026 1.00 94.75 75 VAL A CA 1
ATOM 512 C C . VAL A 1 75 ? -8.790 -1.771 5.892 1.00 94.75 75 VAL A C 1
ATOM 514 O O . VAL A 1 75 ? -9.126 -2.932 5.662 1.00 94.75 75 VAL A O 1
ATOM 517 N N . VAL A 1 76 ? -9.230 -0.737 5.185 1.00 95.00 76 VAL A N 1
ATOM 518 C CA . VAL A 1 76 ? -10.073 -0.844 3.996 1.00 95.00 76 VAL A CA 1
ATOM 519 C C . VAL A 1 76 ? -9.222 -0.510 2.780 1.00 95.00 76 VAL A C 1
ATOM 521 O O . VAL A 1 76 ? -8.672 0.590 2.664 1.00 95.00 76 VAL A O 1
ATOM 524 N N . VAL A 1 77 ? -9.120 -1.477 1.877 1.00 93.56 77 VAL A N 1
ATOM 525 C CA . VAL A 1 77 ? -8.382 -1.390 0.622 1.00 93.56 77 VAL A CA 1
ATOM 526 C C . VAL A 1 77 ? -9.391 -1.532 -0.518 1.00 93.56 77 VAL A C 1
ATOM 528 O O . VAL A 1 77 ? -10.089 -2.541 -0.585 1.00 93.56 77 VAL A O 1
ATOM 531 N N . PRO A 1 78 ? -9.505 -0.547 -1.419 1.00 89.56 78 PRO A N 1
ATOM 532 C CA . PRO A 1 78 ? -10.404 -0.654 -2.562 1.00 89.56 78 PRO A CA 1
ATOM 533 C C . PRO A 1 78 ? -10.071 -1.868 -3.444 1.00 89.56 78 PRO A C 1
ATOM 535 O O . PRO A 1 78 ? -8.895 -2.154 -3.666 1.00 89.56 78 PRO A O 1
ATOM 538 N N . GLU A 1 79 ? -11.087 -2.521 -4.016 1.00 84.81 79 GLU A N 1
ATOM 539 C CA . GLU A 1 79 ? -10.972 -3.762 -4.812 1.00 84.81 79 GLU A CA 1
ATOM 540 C C . GLU A 1 79 ? -9.830 -3.726 -5.845 1.00 84.81 79 GLU A C 1
ATOM 542 O O . GLU A 1 79 ? -8.985 -4.617 -5.886 1.00 84.81 79 GLU A O 1
ATOM 547 N N . GLY A 1 80 ? -9.730 -2.649 -6.633 1.00 82.25 80 GLY A N 1
ATOM 548 C CA . GLY A 1 80 ? -8.684 -2.528 -7.659 1.00 82.25 80 GLY A CA 1
ATOM 549 C C . GLY A 1 80 ? -7.256 -2.370 -7.119 1.00 82.25 80 GLY A C 1
ATOM 550 O O . GLY A 1 80 ? -6.307 -2.593 -7.865 1.00 82.25 80 GLY A O 1
ATOM 551 N N . ALA A 1 81 ? -7.100 -1.989 -5.846 1.00 86.88 81 ALA A N 1
ATOM 552 C CA . ALA A 1 81 ? -5.807 -1.820 -5.183 1.00 86.88 81 ALA A CA 1
ATOM 553 C C . ALA A 1 81 ? -5.395 -3.064 -4.389 1.00 86.88 81 ALA A C 1
ATOM 555 O O . ALA A 1 81 ? -4.209 -3.261 -4.125 1.00 86.88 81 ALA A O 1
ATOM 556 N N . ALA A 1 82 ? -6.360 -3.904 -4.007 1.00 89.50 82 ALA A N 1
ATOM 557 C CA . ALA A 1 82 ? -6.137 -5.058 -3.145 1.00 89.50 82 ALA A CA 1
ATOM 558 C C . ALA A 1 82 ? -5.157 -6.068 -3.765 1.00 89.50 82 ALA A C 1
ATOM 560 O O . ALA A 1 82 ? -4.302 -6.602 -3.063 1.00 89.50 82 ALA A O 1
ATOM 561 N N . THR A 1 83 ? -5.201 -6.256 -5.090 1.00 88.31 83 THR A N 1
ATOM 562 C CA . THR A 1 83 ? -4.266 -7.126 -5.830 1.00 88.31 83 THR A CA 1
ATOM 563 C C . THR A 1 83 ? -2.842 -6.584 -5.903 1.00 88.31 83 THR A C 1
ATOM 565 O O . THR A 1 83 ? -1.940 -7.316 -6.297 1.00 88.31 83 THR A O 1
ATOM 568 N N . GLU A 1 84 ? -2.619 -5.314 -5.572 1.00 87.44 84 GLU A N 1
ATOM 569 C CA . GLU A 1 84 ? -1.304 -4.669 -5.626 1.00 87.44 84 GLU A CA 1
ATOM 570 C C . GLU A 1 84 ? -0.681 -4.513 -4.234 1.00 87.44 84 GLU A C 1
ATOM 572 O O . GLU A 1 84 ? 0.496 -4.165 -4.128 1.00 87.44 84 GLU A O 1
ATOM 577 N N . LEU A 1 85 ? -1.445 -4.760 -3.163 1.00 90.88 85 LEU A N 1
ATOM 578 C CA . LEU A 1 85 ? -0.989 -4.605 -1.785 1.00 90.88 85 LEU A CA 1
ATOM 579 C C . LEU A 1 85 ? 0.113 -5.622 -1.462 1.00 90.88 85 LEU A C 1
ATOM 581 O O . LEU A 1 85 ? -0.097 -6.829 -1.548 1.00 90.88 85 LEU A O 1
ATOM 585 N N . GLN A 1 86 ? 1.283 -5.129 -1.057 1.00 92.06 86 GLN A N 1
ATOM 586 C CA . GLN A 1 86 ? 2.469 -5.946 -0.776 1.00 92.06 86 GLN A CA 1
ATOM 587 C C . GLN A 1 86 ? 2.762 -6.065 0.716 1.00 92.06 86 GLN A C 1
ATOM 589 O O . GLN A 1 86 ? 3.165 -7.123 1.196 1.00 92.06 86 GLN A O 1
ATOM 594 N N . SER A 1 87 ? 2.585 -4.983 1.470 1.00 92.88 87 SER A N 1
ATOM 595 C CA . SER A 1 87 ? 2.783 -5.006 2.916 1.00 92.88 87 SER A CA 1
ATOM 596 C C . SER A 1 87 ? 1.949 -3.950 3.611 1.00 92.88 87 SER A C 1
ATOM 598 O O 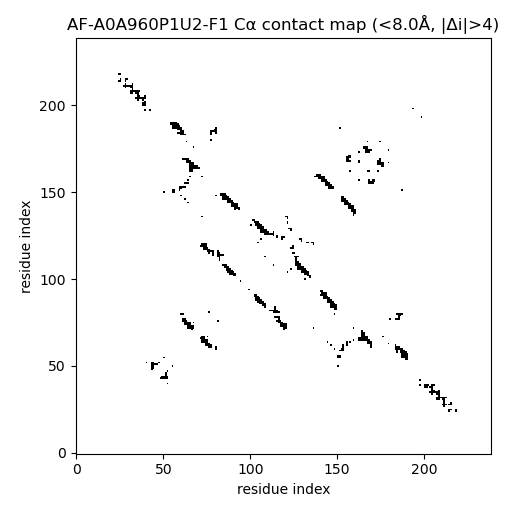. SER A 1 87 ? 1.724 -2.869 3.066 1.00 92.88 87 SER A O 1
ATOM 600 N N . LEU A 1 88 ? 1.606 -4.225 4.863 1.00 94.00 88 LEU A N 1
ATOM 601 C CA . LEU A 1 88 ? 1.058 -3.238 5.780 1.00 94.00 88 LEU A CA 1
ATOM 602 C C . LEU A 1 88 ? 1.949 -3.157 7.006 1.00 94.00 88 LEU A C 1
ATOM 604 O O . LEU A 1 88 ? 2.385 -4.173 7.548 1.00 94.00 88 LEU A O 1
ATOM 608 N N . ARG A 1 89 ? 2.223 -1.930 7.428 1.00 92.50 89 ARG A N 1
ATOM 609 C CA . ARG A 1 89 ? 2.922 -1.629 8.666 1.00 92.50 89 ARG A CA 1
ATOM 610 C C . ARG A 1 89 ? 2.099 -0.625 9.450 1.00 92.50 89 ARG A C 1
ATOM 612 O O . ARG A 1 89 ? 1.856 0.476 8.984 1.00 92.50 89 ARG A O 1
ATOM 619 N N . LEU A 1 90 ? 1.724 -0.988 10.659 1.00 92.00 90 LEU A N 1
ATOM 620 C CA . LEU A 1 90 ? 1.059 -0.123 11.616 1.00 92.00 90 LEU A CA 1
ATOM 621 C C . LEU A 1 90 ? 2.020 0.164 12.768 1.00 92.00 90 LEU A C 1
ATOM 623 O O . LEU A 1 90 ? 2.703 -0.747 13.234 1.00 92.00 90 LEU A O 1
ATOM 627 N N . PHE A 1 91 ? 2.089 1.413 13.216 1.00 89.44 91 PHE A N 1
ATOM 628 C CA . PHE A 1 91 ? 2.910 1.821 14.357 1.00 89.44 91 PHE A CA 1
ATOM 629 C C . PHE A 1 91 ? 2.331 3.057 15.045 1.00 89.44 91 PHE A C 1
ATOM 631 O O . PHE A 1 91 ? 1.667 3.884 14.415 1.00 89.44 91 PHE A O 1
ATOM 638 N N . ARG A 1 92 ? 2.600 3.196 16.342 1.00 88.31 92 ARG A N 1
ATOM 639 C CA . ARG A 1 92 ? 2.218 4.371 17.131 1.00 88.31 92 ARG A CA 1
ATOM 640 C C . ARG A 1 92 ? 3.216 5.515 16.908 1.00 88.31 92 ARG A C 1
ATOM 642 O O . ARG A 1 92 ? 4.421 5.282 16.880 1.00 88.31 92 ARG A O 1
ATOM 649 N N . LEU A 1 93 ? 2.733 6.752 16.754 1.00 80.19 93 LEU A N 1
ATOM 650 C CA . LEU A 1 93 ? 3.592 7.919 16.484 1.00 80.19 93 LEU A CA 1
ATOM 651 C C . LEU A 1 93 ? 4.376 8.393 17.723 1.00 80.19 93 LEU A C 1
ATOM 653 O O . LEU A 1 93 ? 5.428 9.008 17.575 1.00 80.19 93 LEU A O 1
ATOM 657 N N . ASP A 1 94 ? 3.879 8.097 18.926 1.00 71.19 94 ASP A N 1
ATOM 658 C CA . ASP A 1 94 ? 4.485 8.524 20.199 1.00 71.19 94 ASP A CA 1
ATOM 659 C C . ASP A 1 94 ? 5.803 7.791 20.528 1.00 71.19 94 ASP A C 1
ATOM 661 O O . ASP A 1 94 ? 6.555 8.221 21.405 1.00 71.19 94 ASP A O 1
ATOM 665 N N . ASP A 1 95 ? 6.112 6.710 19.809 1.00 59.88 95 ASP A N 1
ATOM 666 C CA . ASP A 1 95 ? 7.405 6.043 19.889 1.00 59.88 95 ASP A CA 1
ATOM 667 C C . ASP A 1 95 ? 8.420 6.821 19.034 1.00 59.88 95 ASP A C 1
ATOM 669 O O . ASP A 1 95 ? 8.512 6.646 17.819 1.00 59.88 95 ASP A O 1
ATOM 673 N N . GLU A 1 96 ? 9.232 7.674 19.673 1.00 47.06 96 GLU A N 1
ATOM 674 C CA . GLU A 1 96 ? 10.280 8.518 19.052 1.00 47.06 96 GLU A CA 1
ATOM 675 C C . GLU A 1 96 ? 11.348 7.757 18.230 1.00 47.06 96 GLU A C 1
ATOM 677 O O . GLU A 1 96 ? 12.277 8.357 17.684 1.00 47.06 96 GLU A O 1
ATOM 682 N N . SER A 1 97 ? 11.236 6.438 18.081 1.00 48.03 97 SER A N 1
ATOM 683 C CA . SER A 1 97 ? 12.033 5.690 17.122 1.00 48.03 97 SER A CA 1
ATOM 684 C C . SER A 1 97 ? 11.131 4.876 16.203 1.00 48.03 97 SER A C 1
ATOM 686 O O . SER A 1 97 ? 10.465 3.942 16.638 1.00 48.03 97 SER A O 1
ATOM 688 N N . ALA A 1 98 ? 11.241 5.118 14.894 1.00 48.88 98 ALA A N 1
ATOM 689 C CA . ALA A 1 98 ? 10.744 4.239 13.824 1.00 48.88 98 ALA A CA 1
ATOM 690 C C . ALA A 1 98 ? 11.376 2.818 13.834 1.00 48.88 98 ALA A C 1
ATOM 692 O O . ALA A 1 98 ? 11.316 2.091 12.845 1.00 48.88 98 ALA A O 1
ATOM 693 N N . ASN A 1 99 ? 12.038 2.461 14.939 1.00 50.06 99 ASN A N 1
ATOM 694 C CA . ASN A 1 99 ? 12.765 1.233 15.220 1.00 50.06 99 ASN A CA 1
ATOM 695 C C . ASN A 1 99 ? 12.270 0.559 16.522 1.00 50.06 99 ASN A C 1
ATOM 697 O O . ASN A 1 99 ? 12.845 -0.448 16.933 1.00 50.06 99 ASN A O 1
ATOM 701 N N . SER A 1 100 ? 11.247 1.124 17.177 1.00 48.56 100 SER A N 1
ATOM 702 C CA . SER A 1 100 ? 10.520 0.494 18.277 1.00 48.56 100 SER A CA 1
ATOM 703 C C . SER A 1 100 ? 9.674 -0.649 17.717 1.00 48.56 100 SER A C 1
ATOM 705 O O . SER A 1 100 ? 8.898 -0.457 16.784 1.00 48.56 100 SER A O 1
ATOM 707 N N . THR A 1 101 ? 9.876 -1.858 18.237 1.00 53.31 101 THR A N 1
ATOM 708 C CA . THR A 1 101 ? 9.073 -3.041 17.898 1.00 53.31 101 THR A CA 1
ATOM 709 C C . THR A 1 101 ? 7.818 -3.171 18.757 1.00 53.31 101 THR A C 1
ATOM 711 O O . THR A 1 101 ? 6.932 -3.938 18.383 1.00 53.31 101 THR A O 1
ATOM 714 N N . SER A 1 102 ? 7.720 -2.446 19.876 1.00 53.53 102 SER A N 1
ATOM 715 C CA . SER A 1 102 ? 6.528 -2.446 20.729 1.00 53.53 102 SER A CA 1
ATOM 716 C C . SER A 1 102 ? 5.396 -1.672 20.063 1.00 53.53 102 SER A C 1
ATOM 718 O O . SER A 1 102 ? 5.624 -0.575 19.562 1.00 53.53 102 SER A O 1
ATOM 720 N N . GLY A 1 103 ? 4.185 -2.234 20.030 1.00 63.91 103 GLY A N 1
ATOM 721 C CA . GLY A 1 103 ? 3.043 -1.572 19.389 1.00 63.91 103 GLY A CA 1
ATOM 722 C C . GLY A 1 103 ? 3.197 -1.382 17.875 1.00 63.91 103 GLY A C 1
ATOM 723 O O . GLY A 1 103 ? 2.675 -0.415 17.322 1.00 63.91 103 GLY A O 1
ATOM 724 N N . SER A 1 104 ? 3.921 -2.278 17.196 1.00 82.62 104 SER A N 1
ATOM 725 C CA . SER A 1 104 ? 4.007 -2.290 15.734 1.00 82.62 104 SER A CA 1
ATOM 726 C C . SER A 1 104 ? 3.435 -3.585 15.173 1.00 82.62 104 SER A C 1
ATOM 728 O O . SER A 1 104 ? 3.702 -4.658 15.697 1.00 82.62 104 SER A O 1
ATOM 730 N N . TRP A 1 105 ? 2.667 -3.498 14.094 1.00 90.94 105 TRP A N 1
ATOM 731 C CA . TRP A 1 105 ? 2.129 -4.661 13.394 1.00 90.94 105 TRP A CA 1
ATOM 732 C C . TRP A 1 105 ? 2.588 -4.629 11.950 1.00 90.94 105 TRP A C 1
ATOM 734 O O . TRP A 1 105 ? 2.467 -3.603 11.283 1.00 90.94 105 TRP A O 1
ATOM 744 N N . ILE A 1 106 ? 3.182 -5.725 11.482 1.00 92.12 106 ILE A N 1
ATOM 745 C CA . ILE A 1 106 ? 3.751 -5.789 10.136 1.00 92.12 106 ILE A CA 1
ATOM 746 C C . ILE A 1 106 ? 3.358 -7.101 9.474 1.00 92.12 106 ILE A C 1
ATOM 748 O O . ILE A 1 106 ? 3.752 -8.168 9.950 1.00 92.12 106 ILE A O 1
ATOM 752 N N . ILE A 1 107 ? 2.662 -7.001 8.344 1.00 94.50 107 ILE A N 1
ATOM 753 C CA . ILE A 1 107 ? 2.288 -8.136 7.497 1.00 94.50 107 ILE A CA 1
ATOM 754 C C . ILE A 1 107 ? 2.827 -7.954 6.079 1.00 94.50 107 ILE A C 1
ATOM 756 O O . ILE A 1 107 ? 2.970 -6.828 5.590 1.00 94.50 107 ILE A O 1
ATOM 760 N N . PHE A 1 108 ? 3.125 -9.067 5.417 1.00 94.19 108 PHE A N 1
ATOM 761 C CA . PHE A 1 108 ? 3.644 -9.097 4.051 1.00 94.19 108 PHE A CA 1
ATOM 762 C C . PHE A 1 108 ? 2.905 -10.133 3.228 1.00 94.19 108 PHE A C 1
ATOM 764 O O . PHE A 1 108 ? 2.568 -11.200 3.734 1.00 94.19 108 PHE A O 1
ATOM 771 N N . ARG A 1 109 ? 2.706 -9.830 1.952 1.00 94.31 109 ARG A N 1
ATOM 772 C CA . ARG A 1 109 ? 2.100 -10.743 0.998 1.00 94.31 109 ARG A CA 1
ATOM 773 C C . ARG A 1 109 ? 3.001 -11.944 0.733 1.00 94.31 109 ARG A C 1
ATOM 775 O O . ARG A 1 109 ? 4.209 -11.805 0.535 1.00 94.31 109 ARG A O 1
ATOM 782 N N . THR A 1 110 ? 2.385 -13.116 0.705 1.00 93.94 110 THR A N 1
ATOM 783 C CA . THR A 1 110 ? 3.011 -14.404 0.396 1.00 93.94 110 THR A CA 1
ATOM 784 C C . THR A 1 110 ? 2.361 -15.104 -0.791 1.00 93.94 110 THR A C 1
ATOM 786 O O . THR A 1 110 ? 3.037 -15.875 -1.472 1.00 93.94 110 THR A O 1
ATOM 789 N N . ASP A 1 111 ? 1.093 -14.802 -1.084 1.00 91.94 111 ASP A N 1
ATOM 790 C CA . ASP A 1 111 ? 0.374 -15.298 -2.257 1.00 91.94 111 ASP A CA 1
ATOM 791 C C . ASP A 1 111 ? 0.027 -14.151 -3.213 1.00 91.94 111 ASP A C 1
ATOM 793 O O . ASP A 1 111 ? -0.669 -13.201 -2.858 1.00 91.94 111 ASP A O 1
ATOM 797 N N . GLU A 1 112 ? 0.487 -14.262 -4.460 1.00 86.31 112 GLU A N 1
ATOM 798 C CA . GLU A 1 112 ? 0.250 -13.262 -5.501 1.00 86.31 112 GLU A CA 1
ATOM 799 C C . GLU A 1 112 ? -1.219 -13.155 -5.943 1.00 86.31 112 GLU A C 1
ATOM 801 O O . GLU A 1 112 ? -1.609 -12.174 -6.576 1.00 86.31 112 GLU A O 1
ATOM 806 N N . SER A 1 113 ? -2.031 -14.165 -5.627 1.00 87.25 113 SER A N 1
ATOM 807 C CA . SER A 1 113 ? -3.467 -14.187 -5.909 1.00 87.25 113 SER A CA 1
ATOM 808 C C . SER A 1 113 ? -4.325 -13.564 -4.803 1.00 87.25 113 SER A C 1
ATOM 810 O O . SER A 1 113 ? -5.524 -13.368 -5.008 1.00 87.25 113 SER A O 1
ATOM 812 N N . ALA A 1 114 ? -3.729 -13.223 -3.655 1.00 89.25 114 ALA A N 1
ATOM 813 C CA . ALA A 1 114 ? -4.439 -12.605 -2.546 1.00 89.25 114 ALA A CA 1
ATOM 814 C C . ALA A 1 114 ? -4.814 -11.149 -2.856 1.00 89.25 114 ALA A C 1
ATOM 816 O O . ALA A 1 114 ? -3.985 -10.348 -3.294 1.00 89.25 114 ALA A O 1
ATOM 817 N N . ALA A 1 115 ? -6.075 -10.808 -2.589 1.00 91.25 115 ALA A N 1
ATOM 818 C CA . ALA A 1 115 ? -6.629 -9.473 -2.794 1.00 91.25 115 ALA A CA 1
ATOM 819 C C . ALA A 1 115 ? -7.608 -9.106 -1.662 1.00 91.25 115 ALA A C 1
ATOM 821 O O . ALA A 1 115 ? -8.816 -9.017 -1.888 1.00 91.25 115 ALA A O 1
ATOM 822 N N . PRO A 1 116 ? -7.123 -8.939 -0.420 1.00 92.81 116 PRO A N 1
ATOM 823 C CA . PRO A 1 116 ? -7.986 -8.596 0.702 1.00 92.81 116 PRO A CA 1
ATOM 824 C C . PRO A 1 116 ? -8.462 -7.139 0.616 1.00 92.81 116 PRO A C 1
ATOM 826 O O . PRO A 1 116 ? -7.664 -6.205 0.646 1.00 92.81 116 PRO A O 1
ATOM 829 N N . GLU A 1 117 ? -9.777 -6.938 0.560 1.00 91.38 117 GLU A N 1
ATOM 830 C CA . GLU A 1 117 ? -10.397 -5.601 0.574 1.00 91.38 117 GLU A CA 1
ATOM 831 C C . GLU A 1 117 ? -10.560 -5.037 1.990 1.00 91.38 117 GLU A C 1
ATOM 833 O O . GLU A 1 117 ? -10.648 -3.827 2.205 1.00 91.38 117 GLU A O 1
ATOM 838 N N . ARG A 1 118 ? -10.633 -5.924 2.984 1.00 92.38 118 ARG A N 1
ATOM 839 C CA . ARG A 1 118 ? -10.779 -5.571 4.395 1.00 92.38 118 ARG A CA 1
ATOM 840 C C . ARG A 1 118 ? -9.872 -6.449 5.227 1.00 92.38 118 ARG A C 1
ATOM 842 O O . ARG A 1 118 ? -9.877 -7.667 5.069 1.00 92.38 118 ARG A O 1
ATOM 849 N N . ILE A 1 119 ? -9.104 -5.816 6.100 1.00 93.88 119 ILE A N 1
ATOM 850 C CA . ILE A 1 119 ? -8.094 -6.485 6.911 1.00 93.88 119 ILE A CA 1
ATOM 851 C C . ILE A 1 119 ? -8.267 -6.026 8.350 1.00 93.88 119 ILE A C 1
ATOM 853 O O . ILE A 1 119 ? -8.044 -4.852 8.645 1.00 93.88 119 ILE A O 1
ATOM 857 N N . ALA A 1 120 ? -8.679 -6.935 9.230 1.00 92.69 120 ALA A N 1
ATOM 858 C CA . ALA A 1 120 ? -8.779 -6.659 10.657 1.00 92.69 120 ALA A CA 1
ATOM 859 C C . ALA A 1 120 ? -7.402 -6.284 11.226 1.00 92.69 120 ALA A C 1
ATOM 861 O O . ALA A 1 120 ? -6.382 -6.887 10.883 1.00 92.69 120 ALA A O 1
ATOM 862 N N . LEU A 1 121 ? -7.347 -5.251 12.070 1.00 90.69 121 LEU A N 1
ATOM 863 C CA . LEU A 1 121 ? -6.080 -4.816 12.651 1.00 90.69 121 LEU A CA 1
ATOM 864 C C . LEU A 1 121 ? -5.537 -5.886 13.604 1.00 90.69 121 LEU A C 1
ATOM 866 O O . LEU A 1 121 ? -6.191 -6.264 14.570 1.00 90.69 121 LEU A O 1
ATOM 870 N N . GLY A 1 122 ? -4.302 -6.324 13.355 1.00 87.12 122 GLY A N 1
ATOM 871 C CA . GLY A 1 122 ? -3.641 -7.359 14.152 1.00 87.12 122 GLY A CA 1
ATOM 872 C C . GLY A 1 122 ? -3.824 -8.783 13.619 1.00 87.12 122 GLY A C 1
ATOM 873 O O . GLY A 1 122 ? -3.144 -9.683 14.105 1.00 87.12 122 GLY A O 1
ATOM 874 N N . GLU A 1 123 ? -4.647 -8.990 12.587 1.00 90.06 123 GLU A N 1
ATOM 875 C CA . GLU A 1 123 ? -4.838 -10.291 11.939 1.00 90.06 123 GLU A CA 1
ATOM 876 C C . GLU A 1 123 ? -4.350 -10.251 10.485 1.00 90.06 123 GLU A C 1
ATOM 878 O O . GLU A 1 123 ? -4.724 -9.375 9.704 1.00 90.06 123 GLU A O 1
ATOM 883 N N . ALA A 1 124 ? -3.480 -11.193 10.109 1.00 92.06 124 ALA A N 1
ATOM 884 C CA . ALA A 1 124 ? -3.063 -11.325 8.718 1.00 92.06 124 ALA A CA 1
ATOM 885 C C . ALA A 1 124 ? -4.179 -11.998 7.901 1.00 92.06 124 ALA A C 1
ATOM 887 O O . ALA A 1 124 ? -4.637 -13.075 8.285 1.00 92.06 124 ALA A O 1
ATOM 888 N N . PRO A 1 125 ? -4.609 -11.400 6.777 1.00 93.50 125 PRO A N 1
ATOM 889 C CA . PRO A 1 125 ? -5.573 -12.024 5.883 1.00 93.50 125 PRO A CA 1
ATOM 890 C C . PRO A 1 125 ? -4.923 -13.190 5.123 1.00 93.50 125 PRO A C 1
ATOM 892 O O . PRO A 1 125 ? -3.697 -13.298 5.052 1.00 93.50 125 PRO A O 1
ATOM 895 N N . ASP A 1 126 ? -5.740 -14.037 4.495 1.00 93.62 126 ASP A N 1
ATOM 896 C CA . ASP A 1 126 ? -5.240 -15.129 3.656 1.00 93.62 126 ASP A CA 1
ATOM 897 C C . ASP A 1 126 ? -4.251 -14.622 2.590 1.00 93.62 126 ASP A C 1
ATOM 899 O O . ASP A 1 126 ? -4.485 -13.616 1.915 1.00 93.62 126 ASP A O 1
ATOM 903 N N . GLY A 1 127 ? -3.133 -15.338 2.439 1.00 92.88 127 GLY A N 1
ATOM 904 C CA . GLY A 1 127 ? -2.052 -14.966 1.521 1.00 92.88 127 GLY A CA 1
ATOM 905 C C . GLY A 1 127 ? -1.126 -13.860 2.034 1.00 92.88 127 GLY A C 1
ATOM 906 O O . GLY A 1 127 ? -0.348 -13.315 1.248 1.00 92.88 127 GLY A O 1
ATOM 907 N N . PHE A 1 128 ? -1.191 -13.535 3.329 1.00 95.75 128 PHE A N 1
ATOM 908 C CA . PHE A 1 128 ? -0.241 -12.677 4.031 1.00 95.75 128 PHE A CA 1
ATOM 909 C C . PHE A 1 128 ? 0.313 -13.386 5.272 1.00 95.75 128 PHE A C 1
ATOM 911 O O . PHE A 1 128 ? -0.397 -14.128 5.942 1.00 95.75 128 PHE A O 1
ATOM 918 N N . ASP A 1 129 ? 1.571 -13.103 5.607 1.00 95.25 129 ASP A N 1
ATOM 919 C CA . ASP A 1 129 ? 2.221 -13.573 6.832 1.00 95.25 129 ASP A CA 1
ATOM 920 C C . ASP A 1 129 ? 2.543 -12.405 7.770 1.00 95.25 129 ASP A C 1
ATOM 922 O O . ASP A 1 129 ? 3.041 -11.351 7.349 1.00 95.25 129 ASP A O 1
ATOM 926 N N . THR A 1 130 ? 2.323 -12.621 9.069 1.00 93.75 130 THR A N 1
ATOM 927 C CA . THR A 1 130 ? 2.698 -11.679 10.128 1.00 93.75 130 THR A CA 1
ATOM 928 C C . THR A 1 130 ? 4.172 -11.810 10.480 1.00 93.75 130 THR A C 1
ATOM 930 O O . THR A 1 130 ? 4.653 -12.869 10.877 1.00 93.75 130 THR A O 1
ATOM 933 N N . ARG A 1 131 ? 4.901 -10.697 10.387 1.00 90.12 131 ARG A N 1
ATOM 934 C CA . ARG A 1 131 ? 6.286 -10.586 10.862 1.00 90.12 131 ARG A CA 1
ATOM 935 C C . ARG A 1 131 ? 6.369 -10.058 12.287 1.00 90.12 131 ARG A C 1
ATOM 937 O O . ARG A 1 131 ? 7.221 -10.509 13.048 1.00 90.12 131 ARG A O 1
ATOM 944 N N . THR A 1 132 ? 5.530 -9.080 12.608 1.00 89.31 132 THR A N 1
ATOM 945 C CA . THR A 1 132 ? 5.423 -8.512 13.952 1.00 89.31 132 THR A CA 1
ATOM 946 C C . THR A 1 132 ? 3.955 -8.485 14.324 1.00 89.31 132 THR A C 1
ATOM 948 O O . THR A 1 132 ? 3.151 -7.917 13.583 1.00 89.31 132 THR A O 1
ATOM 951 N N . GLU A 1 133 ? 3.622 -9.129 15.436 1.00 87.88 133 GLU A N 1
ATOM 952 C CA . GLU A 1 133 ? 2.269 -9.152 15.981 1.00 87.88 133 GLU A CA 1
ATOM 953 C C . GLU A 1 133 ? 1.975 -7.869 16.750 1.00 87.88 133 GLU A C 1
ATOM 955 O O . GLU A 1 133 ? 2.873 -7.240 17.311 1.00 87.88 133 GLU A O 1
ATOM 960 N N . LEU A 1 134 ? 0.698 -7.503 16.779 1.00 87.44 134 LEU A N 1
ATOM 961 C CA . LEU A 1 134 ? 0.230 -6.410 17.607 1.00 87.44 134 LEU A CA 1
ATOM 962 C C . LEU A 1 134 ? -0.037 -6.924 19.027 1.00 87.44 134 LEU A C 1
ATOM 964 O O . LEU A 1 134 ? -0.690 -7.950 19.197 1.00 87.44 134 LEU A O 1
ATOM 968 N N . ASP A 1 135 ? 0.405 -6.183 20.043 1.00 81.25 135 ASP A N 1
ATOM 969 C CA . ASP A 1 135 ? 0.196 -6.548 21.455 1.00 81.25 135 ASP A CA 1
ATOM 970 C C . ASP A 1 135 ? -1.292 -6.494 21.888 1.00 81.25 135 ASP A C 1
ATOM 972 O O . ASP A 1 135 ? -1.662 -7.002 22.949 1.00 81.25 135 ASP A O 1
ATOM 976 N N . GLY A 1 136 ? -2.154 -5.876 21.073 1.00 81.00 136 GLY A N 1
ATOM 977 C CA . GLY A 1 136 ? -3.602 -5.762 21.258 1.00 81.00 136 GLY A CA 1
ATOM 978 C C . GLY A 1 136 ? -4.217 -4.736 20.300 1.00 81.00 136 GLY A C 1
ATOM 979 O O . GLY A 1 136 ? -3.491 -3.969 19.674 1.00 81.00 136 GLY A O 1
ATOM 980 N N . GLU A 1 137 ? -5.547 -4.706 20.174 1.00 84.00 137 GLU A N 1
ATOM 981 C CA . GLU A 1 137 ? -6.219 -3.725 19.305 1.00 84.00 137 GLU A CA 1
ATOM 982 C C . GLU A 1 137 ? -5.900 -2.279 19.753 1.00 84.00 137 GLU A C 1
ATOM 984 O O . GLU A 1 137 ? -5.949 -1.992 20.954 1.00 84.00 137 GLU A O 1
ATOM 989 N N . PRO A 1 138 ? -5.589 -1.347 18.830 1.00 87.94 138 PRO A N 1
ATOM 990 C CA . PRO A 1 138 ? -5.351 0.051 19.173 1.00 87.94 138 PRO A CA 1
ATOM 991 C C . PRO A 1 138 ? -6.614 0.724 19.715 1.00 87.94 138 PRO A C 1
ATOM 993 O O . PRO A 1 138 ? -7.635 0.783 19.032 1.00 87.94 138 PRO A O 1
ATOM 996 N N . THR A 1 139 ? -6.537 1.288 20.920 1.00 88.50 139 THR A N 1
ATOM 997 C CA . THR A 1 139 ? -7.683 1.950 21.568 1.00 88.50 139 THR A CA 1
ATOM 998 C C . THR A 1 139 ? -7.560 3.464 21.676 1.00 88.50 139 THR A C 1
ATOM 1000 O O . THR A 1 139 ? -8.581 4.138 21.788 1.00 88.50 139 THR A O 1
ATOM 1003 N N . ASP A 1 140 ? -6.336 3.988 21.675 1.00 88.81 140 ASP A N 1
ATOM 1004 C CA . ASP A 1 140 ? -6.031 5.392 21.938 1.00 88.81 140 ASP A CA 1
ATOM 1005 C C . ASP A 1 140 ? -4.720 5.840 21.270 1.00 88.81 140 ASP A C 1
ATOM 1007 O O . ASP A 1 140 ? -3.846 5.022 20.945 1.0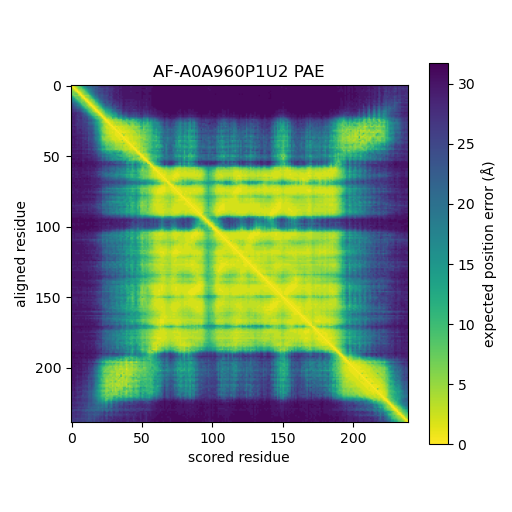0 88.81 140 ASP A O 1
ATOM 1011 N N . GLY A 1 141 ? -4.563 7.158 21.137 1.00 88.12 141 GLY A N 1
ATOM 1012 C CA . GLY A 1 141 ? -3.342 7.796 20.659 1.00 88.12 141 GLY A CA 1
ATOM 1013 C C . GLY A 1 141 ? -3.261 7.872 19.138 1.00 88.12 141 GLY A C 1
ATOM 1014 O O . GLY A 1 141 ? -4.129 7.397 18.412 1.00 88.12 141 GLY A O 1
ATOM 1015 N N . LEU A 1 142 ? -2.190 8.486 18.633 1.00 89.31 142 LEU A N 1
ATOM 1016 C CA . LEU A 1 142 ? -2.021 8.680 17.196 1.00 89.31 142 LEU A CA 1
ATOM 1017 C C . LEU A 1 142 ? -1.250 7.515 16.573 1.00 89.31 142 LEU A C 1
ATOM 1019 O O . LEU A 1 142 ? -0.092 7.254 16.912 1.00 89.31 142 LEU A O 1
ATOM 1023 N N . TRP A 1 143 ? -1.885 6.854 15.615 1.00 90.69 143 TRP A N 1
ATOM 1024 C CA . TRP A 1 143 ? -1.338 5.721 14.883 1.00 90.69 143 TRP A CA 1
ATOM 1025 C C . TRP A 1 143 ? -1.100 6.074 13.422 1.00 90.69 143 TRP A C 1
ATOM 1027 O O . TRP A 1 143 ? -1.764 6.936 12.838 1.00 90.69 143 TRP A O 1
ATOM 1037 N N . VAL A 1 144 ? -0.124 5.395 12.827 1.00 91.31 144 VAL A N 1
ATOM 1038 C CA . VAL A 1 144 ? 0.222 5.523 11.416 1.00 91.31 144 VAL A CA 1
ATOM 1039 C C . VAL A 1 144 ? 0.186 4.149 10.771 1.00 91.31 144 VAL A C 1
ATOM 1041 O O . VAL A 1 144 ? 0.897 3.238 11.192 1.00 91.31 144 VAL A O 1
ATOM 1044 N N . LEU A 1 145 ? -0.623 4.024 9.724 1.00 92.94 145 LEU A N 1
ATOM 1045 C CA . LEU A 1 145 ? -0.587 2.907 8.796 1.00 92.94 145 LEU A CA 1
ATOM 1046 C C . LEU A 1 145 ? 0.240 3.298 7.568 1.00 92.94 145 LEU A C 1
ATOM 1048 O O . LEU A 1 145 ? -0.031 4.314 6.935 1.00 92.94 145 LEU A O 1
ATOM 1052 N N . ASP A 1 146 ? 1.210 2.467 7.218 1.00 92.00 146 ASP A N 1
ATOM 1053 C CA . ASP A 1 146 ? 1.996 2.506 5.990 1.00 92.00 146 ASP A CA 1
ATOM 1054 C C . ASP A 1 146 ? 1.647 1.283 5.136 1.00 92.00 146 ASP A C 1
ATOM 1056 O O . ASP A 1 146 ? 1.937 0.140 5.505 1.00 92.00 146 ASP A O 1
ATOM 1060 N N . ALA A 1 147 ? 0.976 1.526 4.013 1.00 92.62 147 ALA A N 1
ATOM 1061 C CA . ALA A 1 147 ? 0.577 0.513 3.046 1.00 92.62 147 ALA A CA 1
ATOM 1062 C C . ALA A 1 147 ? 1.464 0.599 1.806 1.00 92.62 147 ALA A C 1
ATOM 1064 O O . ALA A 1 147 ? 1.525 1.647 1.160 1.00 92.62 147 ALA A O 1
ATOM 1065 N N . SER A 1 148 ? 2.122 -0.505 1.447 1.00 90.19 148 SER A N 1
ATOM 1066 C CA . SER A 1 148 ? 2.972 -0.576 0.258 1.00 90.19 148 SER A CA 1
ATOM 1067 C C . SER A 1 148 ? 2.278 -1.301 -0.895 1.00 90.19 148 SER A C 1
ATOM 1069 O O . SER A 1 148 ? 1.659 -2.350 -0.720 1.00 90.19 148 SER A O 1
ATOM 1071 N N . PHE A 1 149 ? 2.416 -0.731 -2.090 1.00 87.75 149 PHE A N 1
ATOM 1072 C CA . PHE A 1 149 ? 1.848 -1.196 -3.353 1.00 87.75 149 PHE A CA 1
ATOM 1073 C C . PHE A 1 149 ? 2.965 -1.308 -4.396 1.00 87.75 149 PHE A C 1
ATOM 1075 O O . PHE A 1 149 ? 3.088 -0.492 -5.315 1.00 87.75 149 PHE A O 1
ATOM 1082 N N . GLY A 1 150 ? 3.878 -2.257 -4.182 1.00 79.38 150 GLY A N 1
ATOM 1083 C CA . GLY A 1 150 ? 5.071 -2.436 -5.010 1.00 79.38 150 GLY A CA 1
ATOM 1084 C C . GLY A 1 150 ? 6.024 -1.240 -4.921 1.00 79.38 150 GLY A C 1
ATOM 1085 O O . GLY A 1 150 ? 6.795 -1.123 -3.973 1.00 79.38 150 GLY A O 1
ATOM 1086 N N . CYS A 1 151 ? 5.980 -0.357 -5.922 1.00 75.12 151 CYS A N 1
ATOM 1087 C CA . CYS A 1 151 ? 6.829 0.838 -6.008 1.00 75.12 151 CYS A CA 1
ATOM 1088 C C . CYS A 1 151 ? 6.204 2.102 -5.387 1.00 75.12 151 CYS A C 1
ATOM 1090 O O . CYS A 1 151 ? 6.849 3.149 -5.380 1.00 75.12 151 CYS A O 1
ATOM 1092 N N . ALA A 1 152 ? 4.969 2.033 -4.884 1.00 80.62 152 ALA A N 1
ATOM 1093 C CA . ALA A 1 152 ? 4.326 3.134 -4.171 1.00 80.62 152 ALA A CA 1
ATOM 1094 C C . ALA A 1 152 ? 4.049 2.776 -2.713 1.00 80.62 152 ALA A C 1
ATOM 1096 O O . ALA A 1 152 ? 3.923 1.603 -2.364 1.00 80.62 152 ALA A O 1
ATOM 1097 N N . SER A 1 153 ? 3.872 3.798 -1.881 1.00 86.69 153 SER A N 1
ATOM 1098 C CA . SER A 1 153 ? 3.293 3.640 -0.554 1.00 86.69 153 SER A CA 1
ATOM 1099 C C . SER A 1 153 ? 2.300 4.752 -0.242 1.00 86.69 153 SER A C 1
ATOM 1101 O O . SER A 1 153 ? 2.324 5.828 -0.845 1.00 86.69 153 SER A O 1
ATOM 1103 N N . THR A 1 154 ? 1.402 4.459 0.688 1.00 89.56 154 THR A N 1
ATOM 1104 C CA . THR A 1 154 ? 0.372 5.364 1.186 1.00 89.56 154 THR A CA 1
ATOM 1105 C C . THR A 1 154 ? 0.439 5.356 2.708 1.00 89.56 154 THR A C 1
ATOM 1107 O O . THR A 1 154 ? 0.532 4.297 3.327 1.00 89.56 154 THR A O 1
ATOM 1110 N N . LEU A 1 155 ? 0.403 6.547 3.307 1.00 90.56 155 LEU A N 1
ATOM 1111 C CA . LEU A 1 155 ? 0.448 6.736 4.753 1.00 90.56 155 LEU A CA 1
ATOM 1112 C C . LEU A 1 155 ? -0.887 7.291 5.235 1.00 90.56 155 LEU A C 1
ATOM 1114 O O . LEU A 1 155 ? -1.326 8.336 4.757 1.00 90.56 155 LEU A O 1
ATOM 1118 N N . VAL A 1 156 ? -1.488 6.636 6.220 1.00 92.50 156 VAL A N 1
ATOM 1119 C CA . VAL A 1 156 ? -2.734 7.065 6.857 1.00 92.50 156 VAL A CA 1
ATOM 1120 C C . VAL A 1 156 ? -2.470 7.299 8.331 1.00 92.50 156 VAL A C 1
ATOM 1122 O O . VAL A 1 156 ? -1.941 6.431 9.020 1.00 92.50 156 VAL A O 1
ATOM 1125 N N . ARG A 1 157 ? -2.845 8.481 8.816 1.00 91.31 157 ARG A N 1
ATOM 1126 C CA . ARG A 1 157 ? -2.833 8.803 10.243 1.00 91.31 157 ARG A CA 1
ATOM 1127 C C . ARG A 1 157 ? -4.244 8.714 10.784 1.00 91.31 157 ARG A C 1
ATOM 1129 O O . ARG A 1 157 ? -5.183 9.141 10.112 1.00 91.31 157 ARG A O 1
ATOM 1136 N N . PHE A 1 158 ? -4.384 8.149 11.971 1.00 92.00 158 PHE A N 1
ATOM 1137 C CA . PHE A 1 158 ? -5.679 8.036 12.619 1.00 92.00 158 PHE A CA 1
ATOM 1138 C C . PHE A 1 158 ? -5.532 7.927 14.134 1.00 92.00 158 PHE A C 1
ATOM 1140 O O . PHE A 1 158 ? -4.540 7.397 14.637 1.00 92.00 158 PHE A O 1
ATOM 1147 N N . ALA A 1 159 ? -6.548 8.409 14.839 1.00 91.00 159 ALA A N 1
ATOM 1148 C CA . ALA A 1 159 ? -6.738 8.195 16.263 1.00 91.00 159 ALA A CA 1
ATOM 1149 C C . ALA A 1 159 ? -7.941 7.247 16.452 1.00 91.00 159 ALA A C 1
ATOM 1151 O O . ALA A 1 159 ? -9.053 7.601 16.042 1.00 91.00 159 ALA A O 1
ATOM 1152 N N . PRO A 1 160 ? -7.758 6.026 16.994 1.00 90.31 160 PRO A N 1
ATOM 1153 C CA . PRO A 1 160 ? -8.836 5.055 17.208 1.00 90.31 160 PRO A CA 1
ATOM 1154 C C . PRO A 1 160 ? -10.069 5.607 17.932 1.00 90.31 160 PRO A C 1
ATOM 1156 O O . PRO A 1 160 ? -11.191 5.176 17.661 1.00 90.31 160 PRO A O 1
ATOM 1159 N N . GLU A 1 161 ? -9.868 6.537 18.856 1.00 90.44 161 GLU A N 1
ATOM 1160 C CA . GLU A 1 161 ? -10.886 7.180 19.683 1.00 90.44 161 GLU A CA 1
ATOM 1161 C C . GLU A 1 161 ? -11.731 8.214 18.924 1.00 90.44 161 GLU A C 1
ATOM 1163 O O . GLU A 1 161 ? -12.840 8.522 19.355 1.00 90.44 161 GLU A O 1
ATOM 1168 N N . GLU A 1 162 ? -11.245 8.714 17.785 1.00 89.31 162 GLU A N 1
ATOM 1169 C CA . GLU A 1 162 ? -11.937 9.702 16.944 1.00 89.31 162 GLU A CA 1
ATOM 1170 C C . GLU A 1 162 ? -12.723 9.053 15.787 1.00 89.31 162 GLU A C 1
ATOM 1172 O O . GLU A 1 162 ? -13.375 9.741 15.002 1.00 89.31 162 GLU A O 1
ATOM 1177 N N . LEU A 1 163 ? -12.667 7.723 15.661 1.00 89.31 163 LEU A N 1
ATOM 1178 C CA . LEU A 1 163 ? -13.268 6.977 14.555 1.00 89.31 163 LEU A CA 1
ATOM 1179 C C . LEU A 1 163 ? -14.641 6.404 14.918 1.00 89.31 163 LEU A C 1
ATOM 1181 O O . LEU A 1 163 ? -14.751 5.338 15.518 1.00 89.31 163 LEU A O 1
ATOM 1185 N N . ASP A 1 164 ? -15.720 7.044 14.494 1.00 90.94 164 ASP A N 1
ATOM 1186 C CA . ASP A 1 164 ? -17.054 6.480 14.706 1.00 90.94 164 ASP A CA 1
ATOM 1187 C C . ASP A 1 164 ? -17.296 5.191 13.882 1.00 90.94 164 ASP A C 1
ATOM 1189 O O . ASP A 1 164 ? -16.755 5.029 12.781 1.00 90.94 164 ASP A O 1
ATOM 1193 N N . PRO A 1 165 ? -18.145 4.259 14.362 1.00 92.19 165 PRO A N 1
ATOM 1194 C CA . PRO A 1 165 ? -18.618 3.132 13.560 1.00 92.19 165 PRO A CA 1
ATOM 1195 C C . PRO A 1 165 ? -19.205 3.587 12.213 1.00 92.19 165 PRO A C 1
ATOM 1197 O O . PRO A 1 165 ? -20.062 4.468 12.161 1.00 92.19 165 PRO A O 1
ATOM 1200 N N . GLY A 1 166 ? -18.768 2.963 11.118 1.00 90.56 166 GLY A N 1
ATOM 1201 C CA . GLY A 1 166 ? -19.151 3.313 9.744 1.00 90.56 166 GLY A CA 1
ATOM 1202 C C . GLY A 1 166 ? -18.289 4.401 9.089 1.00 90.56 166 GLY A C 1
ATOM 1203 O O . GLY A 1 166 ? -18.485 4.694 7.905 1.00 90.56 166 GLY A O 1
ATOM 1204 N N . PHE A 1 167 ? -17.325 4.969 9.818 1.00 91.94 167 PHE A N 1
ATOM 1205 C CA . PHE A 1 167 ? -16.365 5.943 9.305 1.00 91.94 167 PHE A CA 1
ATOM 1206 C C . PHE A 1 167 ? -14.963 5.341 9.189 1.00 91.94 167 PHE A C 1
ATOM 1208 O O . PHE A 1 167 ? -14.585 4.403 9.900 1.00 91.94 167 PHE A O 1
ATOM 1215 N N . VAL A 1 168 ? -14.193 5.900 8.261 1.00 93.06 168 VAL A N 1
ATOM 1216 C CA . VAL A 1 168 ? -12.802 5.549 7.987 1.00 93.06 168 VAL A CA 1
ATOM 1217 C C . VAL A 1 168 ? -11.965 6.819 7.847 1.00 93.06 168 VAL A C 1
ATOM 1219 O O . VAL A 1 168 ? -12.426 7.822 7.308 1.00 93.06 168 VAL A O 1
ATOM 1222 N N . SER A 1 169 ? -10.729 6.796 8.335 1.00 92.50 169 SER A N 1
ATOM 1223 C CA . SER A 1 169 ? -9.746 7.852 8.100 1.00 92.50 169 SER A CA 1
ATOM 1224 C C . SER A 1 169 ? -8.892 7.506 6.889 1.00 92.50 169 SER A C 1
ATOM 1226 O O . SER A 1 169 ? -8.339 6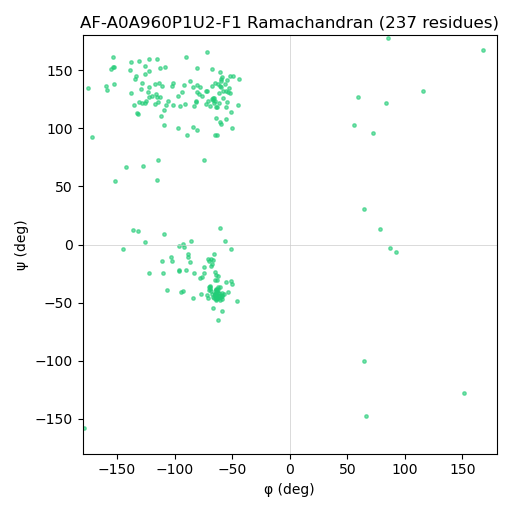.412 6.800 1.00 92.50 169 SER A O 1
ATOM 1228 N N . THR A 1 170 ? -8.751 8.470 5.986 1.00 88.12 170 THR A N 1
ATOM 1229 C CA . THR A 1 170 ? -7.769 8.492 4.888 1.00 88.12 170 THR A CA 1
ATOM 1230 C C . THR A 1 170 ? -6.679 9.543 5.130 1.00 88.12 170 THR A C 1
ATOM 1232 O O . THR A 1 170 ? -5.905 9.867 4.232 1.00 88.12 170 THR A O 1
ATOM 1235 N N . GLY A 1 171 ? -6.651 10.124 6.332 1.00 73.12 171 GLY A N 1
ATOM 1236 C CA . GLY A 1 171 ? -6.055 11.422 6.634 1.00 73.12 171 GLY A CA 1
ATOM 1237 C C . GLY A 1 171 ? -7.144 12.392 7.091 1.00 73.12 171 GLY A C 1
ATOM 1238 O O . GLY A 1 171 ? -8.204 12.459 6.476 1.00 73.12 171 GLY A O 1
ATOM 1239 N N . ASP A 1 172 ? -6.893 13.096 8.193 1.00 71.19 172 ASP A N 1
ATOM 1240 C CA . ASP A 1 172 ? -7.903 13.893 8.894 1.00 71.19 172 ASP A CA 1
ATOM 1241 C C . ASP A 1 172 ? -8.593 14.926 7.979 1.00 71.19 172 ASP A C 1
ATOM 1243 O O . ASP A 1 172 ? -7.894 15.687 7.292 1.00 71.19 172 ASP A O 1
ATOM 1247 N N . PRO A 1 173 ? -9.941 15.033 7.988 1.00 83.44 173 PRO A N 1
ATOM 1248 C CA . PRO A 1 173 ? -10.910 14.365 8.876 1.00 83.44 173 PRO A CA 1
ATOM 1249 C C . PRO A 1 173 ? -11.448 12.999 8.366 1.00 83.44 173 PRO A C 1
ATOM 1251 O O . PRO A 1 173 ? -11.416 12.746 7.162 1.00 83.44 173 PRO A O 1
ATOM 1254 N N . PRO A 1 174 ? -12.024 12.146 9.245 1.00 89.00 174 PRO A N 1
ATOM 1255 C CA . PRO A 1 174 ? -12.675 10.889 8.852 1.00 89.00 174 PRO A CA 1
ATOM 1256 C C . PRO A 1 174 ? -13.871 11.075 7.906 1.00 89.00 174 PRO A C 1
ATOM 1258 O O . PRO A 1 174 ? -14.622 12.047 8.009 1.00 89.00 174 PRO A O 1
ATOM 1261 N N . VAL A 1 175 ? -14.095 10.095 7.030 1.00 92.81 175 VAL A N 1
ATOM 1262 C CA . VAL A 1 175 ? -15.171 10.076 6.026 1.00 92.81 175 VAL A CA 1
ATOM 1263 C C . VAL A 1 175 ? -16.029 8.808 6.142 1.00 92.81 175 VAL A C 1
ATOM 1265 O O . VAL A 1 175 ? -15.541 7.777 6.612 1.00 92.81 175 VAL A O 1
ATOM 1268 N N . PRO A 1 176 ? -17.311 8.832 5.730 1.00 92.56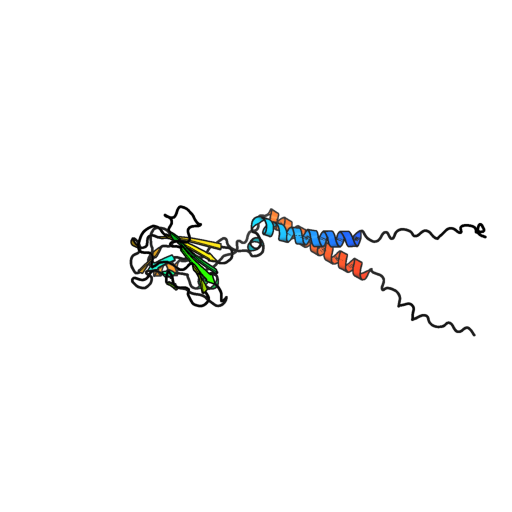 176 PRO A N 1
ATOM 1269 C CA . PRO A 1 176 ? -18.132 7.624 5.666 1.00 92.56 176 PRO A CA 1
ATOM 1270 C C . PRO A 1 176 ? -17.519 6.576 4.730 1.00 92.56 176 PRO A C 1
ATOM 1272 O O . PRO A 1 176 ? -17.060 6.911 3.636 1.00 92.56 176 PRO A O 1
ATOM 1275 N N . ILE A 1 177 ? -17.585 5.293 5.097 1.00 90.88 177 ILE A N 1
ATOM 1276 C CA . ILE A 1 177 ? -16.978 4.222 4.287 1.00 90.88 177 ILE A CA 1
ATOM 1277 C C . ILE A 1 177 ? -17.487 4.177 2.844 1.00 90.88 177 ILE A C 1
ATOM 1279 O O . ILE A 1 177 ? -16.691 4.041 1.922 1.00 90.88 177 ILE A O 1
ATOM 1283 N N . GLY A 1 178 ? -18.794 4.345 2.630 1.00 89.94 178 GLY A N 1
ATOM 1284 C CA . GLY A 1 178 ? -19.356 4.321 1.279 1.00 89.94 178 GLY A CA 1
ATOM 1285 C C . GLY A 1 178 ? -18.855 5.477 0.406 1.00 89.94 178 GLY A C 1
ATOM 1286 O O . GLY A 1 178 ? -18.718 5.320 -0.805 1.00 89.94 178 GLY A O 1
ATOM 1287 N N . GLU A 1 179 ? -18.541 6.627 1.011 1.00 90.88 179 GLU A N 1
ATOM 1288 C CA . GLU A 1 179 ? -17.950 7.762 0.296 1.00 90.88 179 GLU A CA 1
ATOM 1289 C C . GLU A 1 179 ? -16.499 7.465 -0.085 1.00 90.88 179 GLU A C 1
ATOM 1291 O O . GLU A 1 179 ? -16.115 7.700 -1.234 1.00 90.88 179 GLU A O 1
ATOM 1296 N N . PHE A 1 180 ? -15.727 6.883 0.836 1.00 91.06 180 PHE A N 1
ATOM 1297 C CA . PHE A 1 180 ? -14.372 6.416 0.558 1.00 91.06 180 PHE A CA 1
ATOM 1298 C C . PHE A 1 180 ? -14.356 5.383 -0.573 1.00 91.06 180 PHE A C 1
ATOM 1300 O O . PHE A 1 180 ? -13.732 5.633 -1.598 1.00 91.06 180 PHE A O 1
ATOM 1307 N N . GLU A 1 181 ? -15.096 4.277 -0.451 1.00 89.44 181 GLU A N 1
ATOM 1308 C CA . GLU A 1 181 ? -15.127 3.204 -1.459 1.00 89.44 181 GLU A CA 1
ATOM 1309 C C . GLU A 1 181 ? -15.511 3.728 -2.856 1.00 89.44 181 GLU A C 1
ATOM 1311 O O . GLU A 1 181 ? -15.004 3.241 -3.865 1.00 89.44 181 GLU A O 1
ATOM 1316 N N . SER A 1 182 ? -16.360 4.760 -2.930 1.00 86.44 182 SER A N 1
ATOM 1317 C CA . SER A 1 182 ? -16.787 5.355 -4.202 1.00 86.44 182 SER A CA 1
ATOM 1318 C C . SER A 1 182 ? -15.761 6.287 -4.862 1.00 86.44 182 SER A C 1
ATOM 1320 O O . SER A 1 182 ? -15.762 6.415 -6.088 1.00 86.44 182 SER A O 1
ATOM 1322 N N . ASN A 1 183 ? -14.904 6.946 -4.076 1.00 87.31 183 ASN A N 1
ATOM 1323 C CA . ASN A 1 183 ? -13.970 7.971 -4.561 1.00 87.31 183 ASN A CA 1
ATOM 1324 C C . ASN A 1 183 ? -12.503 7.529 -4.515 1.00 87.31 183 ASN A C 1
ATOM 1326 O O . ASN A 1 183 ? -11.657 8.184 -5.130 1.00 87.31 183 ASN A O 1
ATOM 1330 N N . ALA A 1 184 ? -12.204 6.447 -3.795 1.00 88.44 184 ALA A N 1
ATOM 1331 C CA . ALA A 1 184 ? -10.846 6.021 -3.528 1.00 88.44 184 ALA A CA 1
ATOM 1332 C C . ALA A 1 184 ? -10.102 5.658 -4.810 1.00 88.44 184 ALA A C 1
ATOM 1334 O O . ALA A 1 184 ? -10.604 4.971 -5.708 1.00 88.44 184 ALA A O 1
ATOM 1335 N N . ARG A 1 185 ? -8.846 6.088 -4.883 1.00 86.88 185 ARG A N 1
ATOM 1336 C CA . ARG A 1 185 ? -7.955 5.677 -5.969 1.00 86.88 185 ARG A CA 1
ATOM 1337 C C . ARG A 1 185 ? -7.611 4.200 -5.832 1.00 86.88 185 ARG A C 1
ATOM 1339 O O . ARG A 1 185 ? -6.986 3.793 -4.861 1.00 86.88 185 ARG A O 1
ATOM 1346 N N . THR A 1 186 ? -7.967 3.418 -6.845 1.00 83.31 186 THR A N 1
ATOM 1347 C CA . THR A 1 186 ? -7.799 1.960 -6.821 1.00 83.31 186 THR A CA 1
ATOM 1348 C C . THR A 1 186 ? -6.602 1.462 -7.629 1.00 83.31 186 THR A C 1
ATOM 1350 O O . THR A 1 186 ? -6.199 0.327 -7.469 1.00 83.31 186 THR A O 1
ATOM 1353 N N . SER A 1 187 ? -5.995 2.282 -8.490 1.00 74.75 187 SER A N 1
ATOM 1354 C CA . SER A 1 187 ? -4.938 1.822 -9.402 1.00 74.75 187 SER A CA 1
ATOM 1355 C C . SER A 1 187 ? -3.684 2.685 -9.329 1.00 74.75 187 SER A C 1
ATOM 1357 O O . SER A 1 187 ? -3.780 3.916 -9.386 1.00 74.75 187 SER A O 1
ATOM 1359 N N . LEU A 1 188 ? -2.518 2.043 -9.367 1.00 71.62 188 LEU A N 1
ATOM 1360 C CA . LEU A 1 188 ? -1.254 2.682 -9.725 1.00 71.62 188 LEU A CA 1
ATOM 1361 C C . LEU A 1 188 ? -1.333 3.178 -11.177 1.00 71.62 188 LEU A C 1
ATOM 1363 O O . LEU A 1 188 ? -1.511 2.384 -12.099 1.00 71.62 188 LEU A O 1
ATOM 1367 N N . ARG A 1 189 ? -1.207 4.490 -11.409 1.00 62.41 189 ARG A N 1
ATOM 1368 C CA . ARG A 1 189 ? -1.071 5.025 -12.778 1.00 62.41 189 ARG A CA 1
ATOM 1369 C C . ARG A 1 189 ? 0.366 5.371 -13.078 1.00 62.41 189 ARG A C 1
ATOM 1371 O O . ARG A 1 189 ? 0.924 6.258 -12.448 1.00 62.41 189 ARG A O 1
ATOM 1378 N N . CYS A 1 190 ? 0.936 4.744 -14.091 1.00 61.25 190 CYS A N 1
ATOM 1379 C CA . CYS A 1 190 ? 2.242 5.100 -14.617 1.00 61.25 190 CYS A CA 1
ATOM 1380 C C . CYS A 1 190 ? 2.228 6.541 -15.153 1.00 61.25 190 CYS A C 1
ATOM 1382 O O . CYS A 1 190 ? 1.373 6.884 -15.973 1.00 61.25 190 CYS A O 1
ATOM 1384 N N . ALA A 1 191 ? 3.202 7.355 -14.748 1.00 48.47 191 ALA A N 1
ATOM 1385 C CA . ALA A 1 191 ? 3.467 8.628 -15.399 1.00 48.47 191 ALA A CA 1
ATOM 1386 C C . ALA A 1 191 ? 3.916 8.388 -16.844 1.00 48.47 191 ALA A C 1
ATOM 1388 O O . ALA A 1 191 ? 5.039 7.941 -17.090 1.00 48.47 191 ALA A O 1
ATOM 1389 N N . THR A 1 192 ? 3.084 8.711 -17.829 1.00 52.12 192 THR A N 1
ATOM 1390 C CA . THR A 1 192 ? 3.604 9.039 -19.158 1.00 52.12 192 THR A CA 1
ATOM 1391 C C . THR A 1 192 ? 3.885 10.531 -19.208 1.00 52.12 192 THR A C 1
ATOM 1393 O O . THR A 1 192 ? 2.984 11.315 -19.479 1.00 52.12 192 THR A O 1
ATOM 1396 N N . ASP A 1 193 ? 5.140 10.893 -18.923 1.00 50.34 193 ASP A N 1
ATOM 1397 C CA . ASP A 1 193 ? 5.963 11.757 -19.776 1.00 50.34 193 ASP A CA 1
ATOM 1398 C C . ASP A 1 193 ? 7.407 11.785 -19.243 1.00 50.34 193 ASP A C 1
ATOM 1400 O O . ASP A 1 193 ? 7.777 12.587 -18.387 1.00 50.34 193 ASP A O 1
ATOM 1404 N N . ALA A 1 194 ? 8.262 10.894 -19.764 1.00 57.59 194 ALA A N 1
ATOM 1405 C CA . ALA A 1 194 ? 9.698 10.997 -19.523 1.00 57.59 194 ALA A CA 1
ATOM 1406 C C . ALA A 1 194 ? 10.167 12.418 -19.913 1.00 57.59 194 ALA A C 1
ATOM 1408 O O . ALA A 1 194 ? 9.819 12.883 -21.008 1.00 57.59 194 ALA A O 1
ATOM 1409 N N . PRO A 1 195 ? 10.933 13.132 -19.063 1.00 64.44 195 PRO A N 1
ATOM 1410 C CA . PRO A 1 195 ? 11.425 14.465 -19.386 1.00 64.44 195 PRO A CA 1
ATOM 1411 C C . PRO A 1 195 ? 12.134 14.452 -20.742 1.00 64.44 195 PRO A C 1
ATOM 1413 O O . PRO A 1 195 ? 12.782 13.469 -21.107 1.00 64.44 195 PRO A O 1
ATOM 1416 N N . GLY A 1 196 ? 12.015 15.541 -21.508 1.00 72.69 196 GLY A N 1
ATOM 1417 C CA . GLY A 1 196 ? 12.422 15.576 -22.920 1.00 72.69 196 GLY A CA 1
ATOM 1418 C C . GLY A 1 196 ? 13.844 15.067 -23.193 1.00 72.69 196 GLY A C 1
ATOM 1419 O O . GLY A 1 196 ? 14.081 14.441 -24.221 1.00 72.69 196 GLY A O 1
ATOM 1420 N N . TRP A 1 197 ? 14.775 15.241 -22.249 1.00 73.44 197 TRP A N 1
ATOM 1421 C CA . TRP A 1 197 ? 16.139 14.717 -22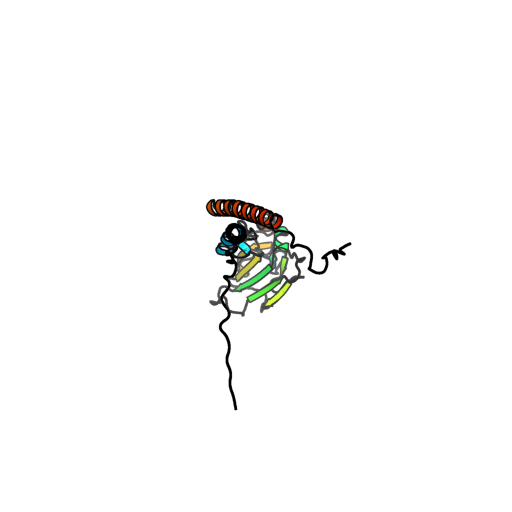.351 1.00 73.44 197 TRP A CA 1
ATOM 1422 C C . TRP A 1 197 ? 16.225 13.182 -22.244 1.00 73.44 197 TRP A C 1
ATOM 1424 O O . TRP A 1 197 ? 17.009 12.580 -22.972 1.00 73.44 197 TRP A O 1
ATOM 1434 N N . GLN A 1 198 ? 15.403 12.534 -21.409 1.00 69.12 198 GLN A N 1
ATOM 1435 C CA . GLN A 1 198 ? 15.326 11.067 -21.318 1.00 69.12 198 GLN A CA 1
ATOM 1436 C C . GLN A 1 198 ? 14.729 10.473 -22.591 1.00 69.12 198 GLN A C 1
ATOM 1438 O O . GLN A 1 198 ? 15.247 9.489 -23.109 1.00 69.12 198 GLN A O 1
ATOM 1443 N N . ARG A 1 199 ? 13.697 11.115 -23.156 1.00 71.75 199 ARG A N 1
ATOM 1444 C CA . ARG A 1 199 ? 13.137 10.736 -24.465 1.00 71.75 199 ARG A CA 1
ATOM 1445 C C . ARG A 1 199 ? 14.189 10.816 -25.566 1.00 71.75 199 ARG A C 1
ATOM 1447 O O . ARG A 1 199 ? 14.297 9.914 -26.391 1.00 71.75 199 ARG A O 1
ATOM 1454 N N . LEU A 1 200 ? 14.987 11.879 -25.555 1.00 76.81 200 LEU A N 1
ATOM 1455 C CA . LEU A 1 200 ? 16.041 12.100 -26.538 1.00 76.81 200 LEU A CA 1
ATOM 1456 C C . LEU A 1 200 ? 17.164 11.061 -26.392 1.00 76.81 200 LEU A C 1
ATOM 1458 O O . LEU A 1 200 ? 17.587 10.489 -27.394 1.00 76.81 200 LEU A O 1
ATOM 1462 N N . LEU A 1 201 ? 17.582 10.737 -25.163 1.00 79.44 201 LEU A N 1
ATOM 1463 C CA . LEU A 1 201 ? 18.537 9.655 -24.894 1.00 79.44 201 LEU A CA 1
ATOM 1464 C C . LEU A 1 201 ? 17.999 8.279 -25.286 1.00 79.44 201 LEU A C 1
ATOM 1466 O O . LEU A 1 201 ? 18.747 7.489 -25.853 1.00 79.44 201 LEU A O 1
ATOM 1470 N N . PHE A 1 202 ? 16.715 8.007 -25.053 1.00 77.44 202 PHE A N 1
ATOM 1471 C CA . PHE A 1 202 ? 16.083 6.761 -25.474 1.00 77.44 202 PHE A CA 1
ATOM 1472 C C . PHE A 1 202 ? 16.086 6.621 -27.001 1.00 77.44 202 PHE A C 1
ATOM 1474 O O . PHE A 1 202 ? 16.488 5.585 -27.525 1.00 77.44 202 PHE A O 1
ATOM 1481 N N . ILE A 1 203 ? 15.718 7.681 -27.732 1.00 82.56 203 ILE A N 1
ATOM 1482 C CA . ILE A 1 203 ? 15.730 7.696 -29.204 1.00 82.56 203 ILE A CA 1
ATOM 1483 C C . ILE A 1 203 ? 17.158 7.534 -29.742 1.00 82.56 203 ILE A C 1
ATOM 1485 O O . ILE A 1 203 ? 17.396 6.712 -30.629 1.00 82.56 203 ILE A O 1
ATOM 1489 N N . LEU A 1 204 ? 18.124 8.280 -29.199 1.00 82.06 204 LEU A N 1
ATOM 1490 C CA . LEU A 1 204 ? 19.530 8.159 -29.596 1.00 82.06 204 LEU A CA 1
ATOM 1491 C C . LEU A 1 204 ? 20.095 6.775 -29.260 1.00 82.06 204 LEU A C 1
ATOM 1493 O O . LEU A 1 204 ? 20.829 6.202 -30.065 1.00 82.06 204 LEU A O 1
ATOM 1497 N N . GLY A 1 205 ? 19.709 6.216 -28.114 1.00 77.75 205 GLY A N 1
ATOM 1498 C CA . GLY A 1 205 ? 20.041 4.857 -27.711 1.00 77.75 205 GLY A CA 1
ATOM 1499 C C . GLY A 1 205 ? 19.456 3.815 -28.661 1.00 77.75 205 GLY A C 1
ATOM 1500 O O . GLY A 1 205 ? 20.169 2.901 -29.066 1.00 77.75 205 GLY A O 1
ATOM 1501 N N . ALA A 1 206 ? 18.204 3.990 -29.103 1.00 80.94 206 ALA A N 1
ATOM 1502 C CA . ALA A 1 206 ? 17.524 3.100 -30.055 1.00 80.94 206 ALA A CA 1
ATOM 1503 C C . ALA A 1 206 ? 18.217 3.084 -31.403 1.00 80.94 206 ALA A C 1
ATOM 1505 O O . ALA A 1 206 ? 18.478 2.016 -31.963 1.00 80.94 206 ALA A O 1
ATOM 1506 N N . LEU A 1 207 ? 18.560 4.267 -31.903 1.00 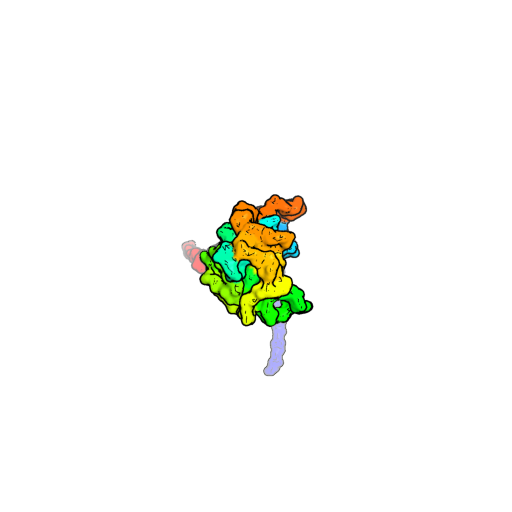84.00 207 LEU A N 1
ATOM 1507 C CA . LEU A 1 207 ? 19.283 4.409 -33.156 1.00 84.00 207 LEU A CA 1
ATOM 1508 C C . LEU A 1 207 ? 20.689 3.816 -33.044 1.00 84.00 207 LEU A C 1
ATOM 1510 O O . LEU A 1 207 ? 21.086 3.034 -33.906 1.00 84.00 207 LEU A O 1
ATOM 1514 N N . GLY A 1 208 ? 21.414 4.112 -31.962 1.00 79.19 208 GLY A N 1
ATOM 1515 C CA . GLY A 1 208 ? 22.741 3.553 -31.702 1.00 79.19 208 GLY A CA 1
ATOM 1516 C C . GLY A 1 208 ? 22.727 2.025 -31.622 1.00 79.19 208 GLY A C 1
ATOM 1517 O O . GLY A 1 208 ? 23.522 1.367 -32.295 1.00 79.19 208 GLY A O 1
ATOM 1518 N N . ALA A 1 209 ? 21.773 1.456 -30.882 1.00 79.19 209 ALA A N 1
ATOM 1519 C CA . ALA A 1 209 ? 21.616 0.014 -30.743 1.00 79.19 209 ALA A CA 1
ATOM 1520 C C . ALA A 1 209 ? 21.244 -0.661 -32.068 1.00 79.19 209 ALA A C 1
ATOM 1522 O O . ALA A 1 209 ? 21.837 -1.680 -32.425 1.00 79.19 209 ALA A O 1
ATOM 1523 N N . SER A 1 210 ? 20.335 -0.058 -32.839 1.00 82.31 210 SER A N 1
ATOM 1524 C CA . SER A 1 210 ? 19.929 -0.561 -34.157 1.00 82.31 210 SER A CA 1
ATOM 1525 C C . SER A 1 210 ? 21.099 -0.566 -35.143 1.00 82.31 210 SER A C 1
ATOM 1527 O O . SER A 1 210 ? 21.355 -1.571 -35.807 1.00 82.31 210 SER A O 1
ATOM 1529 N N . VAL A 1 211 ? 21.868 0.526 -35.202 1.00 82.50 211 VAL A N 1
ATOM 1530 C CA . VAL A 1 211 ? 23.063 0.626 -36.056 1.00 82.50 211 VAL A CA 1
ATOM 1531 C C . VAL A 1 211 ? 24.138 -0.369 -35.612 1.00 82.50 211 VAL A C 1
ATOM 1533 O O . VAL A 1 211 ? 24.727 -1.053 -36.452 1.00 82.50 211 VAL A O 1
ATOM 1536 N N . GLY A 1 212 ? 24.367 -0.504 -34.303 1.00 75.06 212 GLY A N 1
ATOM 1537 C CA . GLY A 1 212 ? 25.287 -1.491 -33.737 1.00 75.06 212 GLY A CA 1
ATOM 1538 C C . GLY A 1 212 ? 24.905 -2.928 -34.104 1.00 75.06 212 GLY A C 1
ATOM 1539 O O . GLY A 1 212 ? 25.767 -3.697 -34.533 1.00 75.06 212 GLY A O 1
ATOM 1540 N N . ALA A 1 213 ? 23.618 -3.273 -34.019 1.00 80.00 213 ALA A N 1
ATOM 1541 C CA . ALA A 1 213 ? 23.102 -4.588 -34.393 1.00 80.00 213 ALA A CA 1
ATOM 1542 C C . ALA A 1 213 ? 23.283 -4.879 -35.892 1.00 80.00 213 ALA A C 1
ATOM 1544 O O . ALA A 1 213 ? 23.825 -5.926 -36.251 1.00 80.00 213 ALA A O 1
ATOM 1545 N N . VAL A 1 214 ? 22.918 -3.938 -36.770 1.00 83.81 214 VAL A N 1
ATOM 1546 C CA . VAL A 1 214 ? 23.069 -4.092 -38.230 1.00 83.81 214 VAL A CA 1
ATOM 1547 C C . VAL A 1 214 ? 24.539 -4.257 -38.625 1.00 83.81 214 VAL A C 1
ATOM 1549 O O . VAL A 1 214 ? 24.872 -5.148 -39.409 1.00 83.81 214 VAL A O 1
ATOM 1552 N N . LEU A 1 215 ? 25.440 -3.453 -38.053 1.00 78.44 215 LEU A N 1
ATOM 1553 C CA . LEU A 1 215 ? 26.880 -3.583 -38.292 1.00 78.44 215 LEU A CA 1
ATOM 1554 C C . LEU A 1 215 ? 27.428 -4.915 -37.769 1.00 78.44 215 LEU A C 1
ATOM 1556 O O . LEU A 1 215 ? 28.254 -5.535 -38.438 1.00 78.44 215 LEU A O 1
ATOM 1560 N N . GLY A 1 216 ? 26.956 -5.376 -36.608 1.00 75.44 216 GLY A N 1
ATOM 1561 C CA . GLY A 1 216 ? 27.321 -6.678 -36.050 1.00 75.44 216 GLY A CA 1
ATOM 1562 C C . GLY A 1 216 ? 26.928 -7.834 -36.972 1.00 75.44 216 GLY A C 1
ATOM 1563 O O . GLY A 1 216 ? 27.770 -8.676 -37.288 1.00 75.44 216 GLY A O 1
ATOM 1564 N N . ILE A 1 217 ? 25.687 -7.830 -37.470 1.00 80.50 217 ILE A N 1
ATOM 1565 C CA . ILE A 1 217 ? 25.174 -8.829 -38.422 1.00 80.50 217 ILE A CA 1
ATOM 1566 C C . ILE A 1 217 ? 25.973 -8.788 -39.731 1.00 80.50 217 ILE A C 1
ATOM 1568 O O . ILE A 1 217 ? 26.401 -9.825 -40.232 1.00 80.50 217 ILE A O 1
ATOM 1572 N N . TRP A 1 218 ? 26.250 -7.598 -40.265 1.00 80.62 218 TRP A N 1
ATOM 1573 C CA . TRP A 1 218 ? 27.039 -7.441 -41.489 1.00 80.62 218 TRP A CA 1
ATOM 1574 C C . TRP A 1 218 ? 28.479 -7.950 -41.346 1.00 80.62 218 TRP A C 1
ATOM 1576 O O . TRP A 1 218 ? 28.994 -8.611 -42.248 1.00 80.62 218 TRP A O 1
ATOM 1586 N N . VAL A 1 219 ? 29.128 -7.691 -40.206 1.00 78.44 219 VAL A N 1
ATOM 1587 C CA . VAL A 1 219 ? 30.458 -8.240 -39.902 1.00 78.44 219 VAL A CA 1
ATOM 1588 C C . VAL A 1 219 ? 30.405 -9.762 -39.790 1.00 78.44 219 VAL A C 1
ATOM 1590 O O . VAL A 1 219 ? 31.313 -10.423 -40.287 1.00 78.44 219 VAL A O 1
ATOM 1593 N N . LEU A 1 220 ? 29.360 -10.317 -39.167 1.00 74.31 220 LEU A N 1
ATOM 1594 C CA . LEU A 1 220 ? 29.171 -11.762 -39.043 1.00 74.31 220 LEU A CA 1
ATOM 1595 C C . LEU A 1 220 ? 29.037 -12.427 -40.420 1.00 74.31 220 LEU A C 1
ATOM 1597 O O . LEU A 1 220 ? 29.741 -13.394 -40.687 1.00 74.31 220 LEU A O 1
ATOM 1601 N N . MET A 1 221 ? 28.230 -11.854 -41.318 1.00 78.69 221 MET A N 1
ATOM 1602 C CA . MET A 1 221 ? 28.073 -12.338 -42.699 1.00 78.69 221 MET A CA 1
ATOM 1603 C C . MET A 1 221 ? 29.352 -12.224 -43.538 1.00 78.69 221 MET A C 1
ATOM 1605 O O . MET A 1 221 ? 29.513 -12.941 -44.518 1.00 78.69 221 MET A O 1
ATOM 1609 N N . ARG A 1 222 ? 30.267 -11.316 -43.176 1.00 74.75 222 ARG A N 1
ATOM 1610 C CA . ARG A 1 222 ? 31.568 -11.149 -43.842 1.00 74.75 222 ARG A CA 1
ATOM 1611 C C . ARG A 1 222 ? 32.694 -11.957 -43.210 1.00 74.75 222 ARG A C 1
ATOM 1613 O O . ARG A 1 222 ? 33.829 -11.858 -43.680 1.00 74.75 222 ARG A O 1
ATOM 1620 N N . ARG A 1 223 ? 32.429 -12.725 -42.147 1.00 68.81 223 ARG A N 1
ATOM 1621 C CA . ARG A 1 223 ? 33.430 -13.670 -41.655 1.00 68.81 223 ARG A CA 1
ATOM 1622 C C . ARG A 1 223 ? 33.589 -14.761 -42.713 1.00 68.81 223 ARG A C 1
ATOM 1624 O O . ARG A 1 223 ? 32.582 -15.347 -43.101 1.00 68.81 223 ARG A O 1
ATOM 1631 N N . PRO A 1 224 ? 34.814 -15.015 -43.201 1.00 58.28 224 PRO A N 1
ATOM 1632 C CA . PRO A 1 224 ? 35.033 -16.145 -44.085 1.00 58.28 224 PRO A CA 1
ATOM 1633 C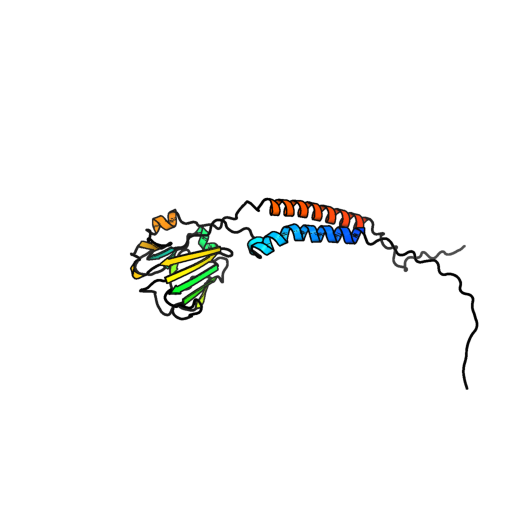 C . PRO A 1 224 ? 34.600 -17.411 -43.344 1.00 58.28 224 PRO A C 1
ATOM 1635 O O . PRO A 1 224 ? 34.947 -17.585 -42.171 1.00 58.28 224 PRO A O 1
ATOM 1638 N N . VAL A 1 225 ? 33.814 -18.253 -44.017 1.00 62.28 225 VAL A N 1
ATOM 1639 C CA . VAL A 1 225 ? 33.629 -19.644 -43.600 1.00 62.28 225 VAL A CA 1
ATOM 1640 C C . VAL A 1 225 ? 35.038 -20.212 -43.534 1.00 62.28 225 VAL A C 1
ATOM 1642 O O . VAL A 1 225 ? 35.771 -20.120 -44.514 1.00 62.28 225 VAL A O 1
ATOM 1645 N N . THR A 1 226 ? 35.474 -20.644 -42.354 1.00 61.06 226 THR A N 1
ATOM 1646 C CA . THR A 1 226 ? 36.766 -21.316 -42.222 1.00 61.06 226 THR A CA 1
ATOM 1647 C C . THR A 1 226 ? 36.776 -22.478 -43.197 1.00 61.06 226 THR A C 1
ATOM 1649 O O . THR A 1 226 ? 35.861 -23.303 -43.140 1.00 61.06 226 THR A O 1
ATOM 1652 N N . ASP A 1 227 ? 37.766 -22.476 -44.092 1.00 57.78 227 ASP A N 1
ATOM 1653 C CA . ASP A 1 227 ? 38.001 -23.554 -45.045 1.00 57.78 227 ASP A CA 1
ATOM 1654 C C . ASP A 1 227 ? 38.007 -24.894 -44.306 1.00 57.78 227 ASP A C 1
ATOM 1656 O O . ASP A 1 227 ? 38.375 -24.969 -43.126 1.00 57.78 227 ASP A O 1
ATOM 1660 N N . GLU A 1 228 ? 37.494 -25.909 -44.996 1.00 58.62 228 GLU A N 1
ATOM 1661 C CA . GLU A 1 228 ? 37.221 -27.240 -44.472 1.00 58.62 228 GLU A CA 1
ATOM 1662 C C . GLU A 1 228 ? 38.371 -27.773 -43.601 1.00 58.62 228 GLU A C 1
ATOM 1664 O O . GLU A 1 228 ? 39.546 -27.525 -43.881 1.00 58.62 228 GLU A O 1
ATOM 1669 N N . PRO A 1 229 ? 38.052 -28.494 -42.512 1.00 59.12 229 PRO A N 1
ATOM 1670 C CA . PRO A 1 229 ? 39.073 -29.096 -41.668 1.00 59.12 229 PRO A CA 1
ATOM 1671 C C . PRO A 1 229 ? 40.010 -29.984 -42.502 1.00 59.12 229 PRO A C 1
ATOM 1673 O O . PRO A 1 229 ? 39.571 -30.708 -43.390 1.00 59.12 229 PRO A O 1
ATOM 1676 N N . GLU A 1 230 ? 41.297 -29.938 -42.158 1.00 55.78 230 GLU A N 1
ATOM 1677 C CA . GLU A 1 230 ? 42.479 -30.484 -42.858 1.00 55.78 230 GLU A CA 1
ATOM 1678 C C . GLU A 1 230 ? 42.409 -31.974 -43.282 1.00 55.78 230 GLU A C 1
ATOM 1680 O O . GLU A 1 230 ? 43.307 -32.476 -43.947 1.00 55.78 230 GLU A O 1
ATOM 1685 N N . TRP A 1 231 ? 41.345 -32.700 -42.933 1.00 61.00 231 TRP A N 1
ATOM 1686 C CA . TRP A 1 231 ? 41.105 -34.092 -43.322 1.00 61.00 231 TRP A CA 1
ATOM 1687 C C . TRP A 1 231 ? 40.406 -34.263 -44.686 1.00 61.00 231 TRP A C 1
ATOM 1689 O O . TRP A 1 231 ? 40.119 -35.396 -45.068 1.00 61.00 231 TRP A O 1
ATOM 1699 N N . TYR A 1 232 ? 40.143 -33.175 -45.423 1.00 55.12 232 TYR A N 1
ATOM 1700 C CA . TYR A 1 232 ? 39.547 -33.190 -46.768 1.00 55.12 232 TYR A CA 1
ATOM 1701 C C . TYR A 1 232 ? 40.517 -32.644 -47.834 1.00 55.12 232 TYR A C 1
ATOM 1703 O O . TYR A 1 232 ? 40.216 -31.691 -48.545 1.00 55.12 232 TYR A O 1
ATOM 1711 N N . ALA A 1 233 ? 41.715 -33.221 -47.945 1.00 60.19 233 ALA A N 1
ATOM 1712 C CA . ALA A 1 233 ? 42.548 -33.039 -49.133 1.00 60.19 233 ALA A CA 1
ATOM 1713 C C . ALA A 1 233 ? 42.290 -34.226 -50.082 1.00 60.19 233 ALA A C 1
ATOM 1715 O O . ALA A 1 233 ? 42.494 -35.365 -49.659 1.00 60.19 233 ALA A O 1
ATOM 1716 N N . PRO A 1 234 ? 41.796 -34.020 -51.319 1.00 58.16 234 PRO A N 1
ATOM 1717 C CA . PRO A 1 234 ? 41.714 -35.105 -52.288 1.00 58.16 234 PRO A CA 1
ATOM 1718 C C . PRO A 1 234 ? 43.136 -35.553 -52.648 1.00 58.16 234 PRO A C 1
ATOM 1720 O O . PRO A 1 234 ? 43.966 -34.728 -53.021 1.00 58.16 234 PRO A O 1
ATOM 1723 N N . ASP A 1 235 ? 43.414 -36.851 -52.505 1.00 56.66 235 ASP A N 1
ATOM 1724 C CA . ASP A 1 235 ? 44.667 -37.461 -52.952 1.00 56.66 235 ASP A CA 1
ATOM 1725 C C . ASP A 1 235 ? 44.815 -37.262 -54.469 1.00 56.66 235 ASP A C 1
ATOM 1727 O O . ASP A 1 235 ? 44.178 -37.956 -55.270 1.00 56.66 235 ASP A O 1
ATOM 1731 N N . ASP A 1 236 ? 45.668 -36.319 -54.869 1.00 55.66 236 ASP A N 1
ATOM 1732 C CA . ASP A 1 236 ? 46.166 -36.221 -56.237 1.00 55.66 236 ASP A CA 1
ATOM 1733 C C . ASP A 1 236 ? 47.013 -37.471 -56.523 1.00 55.66 236 ASP A C 1
ATOM 1735 O O . ASP A 1 236 ? 48.199 -37.558 -56.201 1.00 55.66 236 ASP A O 1
ATOM 1739 N N . THR A 1 237 ? 46.377 -38.481 -57.113 1.00 47.50 237 THR A N 1
ATOM 1740 C CA . THR A 1 237 ? 47.062 -39.620 -57.726 1.00 47.50 237 THR A CA 1
ATOM 1741 C C . THR A 1 237 ? 47.458 -39.226 -59.145 1.00 47.50 237 THR A C 1
ATOM 1743 O O . THR A 1 237 ? 46.635 -39.195 -60.059 1.00 47.50 237 THR A O 1
ATOM 1746 N N . GLU A 1 238 ? 48.737 -38.880 -59.305 1.00 44.59 238 GLU A N 1
ATOM 1747 C CA . GLU A 1 238 ? 49.405 -38.720 -60.598 1.00 44.59 238 GLU A CA 1
ATOM 1748 C C . GLU A 1 238 ? 49.284 -40.009 -61.441 1.00 44.59 238 GLU A C 1
ATOM 1750 O O . GLU A 1 238 ? 49.448 -41.120 -60.925 1.00 44.59 238 GLU A O 1
ATOM 1755 N N . VAL A 1 239 ? 49.012 -39.844 -62.743 1.00 44.22 239 VAL A N 1
ATOM 1756 C CA . VAL A 1 239 ? 49.180 -40.861 -63.803 1.00 44.22 239 VAL A CA 1
ATOM 1757 C C . VAL A 1 239 ? 50.464 -40.569 -64.561 1.00 44.22 239 VAL A C 1
ATOM 1759 O O . VAL A 1 239 ? 50.636 -39.393 -64.955 1.00 44.22 239 VAL A O 1
#